Protein AF-A0A4Y2FUD8-F1 (afdb_monomer)

Mean predicted aligned error: 11.63 Å

pLDDT: mean 79.65, std 10.29, range [40.47, 93.31]

Solvent-accessible surface area (backbone atoms only — not comparable to full-atom values): 11808 Å² total; per-residue (Å²): 130,86,79,77,68,72,82,88,78,88,86,78,88,80,91,77,73,87,84,72,50,75,65,57,51,50,54,52,52,51,50,52,32,54,79,68,73,45,60,72,89,73,59,88,78,85,89,75,90,80,79,89,53,72,70,62,48,50,57,52,49,53,47,41,64,42,53,72,38,68,68,48,35,51,52,51,33,55,48,28,57,74,71,66,46,98,50,72,69,82,63,81,82,60,92,88,42,70,72,58,42,28,60,38,48,45,49,48,63,76,40,41,71,60,50,52,53,54,30,56,76,69,71,52,88,60,72,62,80,74,34,65,70,50,48,53,53,49,51,53,49,33,54,50,40,43,56,48,40,64,71,65,54,72,86,79,70,44,69,67,59,51,48,50,52,50,54,52,49,53,54,50,51,53,51,51,51,55,28,56,76,70,69,46,68,84,88,57,85,130

Foldseek 3Di:
DPPPFDDDDDQDDDDDDDDDDPVNVVVVVVVSCVVVVHDPVPDPDDDDQDDDPPLLVVLLVLLCVQCVDVVSQVVLLVLCVVVVHPDSHADNDDPPDPLVSLVNLVVCLSCVVSSVVSCVVVVNDDCLSVDPVSNVVSVVVSVLSVVLSVLQDDPRDDPVSNVVSVVVSVVVVVVCVVCVVVVNPPPDDD

Structure (mmCIF, N/CA/C/O backbone):
data_AF-A0A4Y2FUD8-F1
#
_entry.id   AF-A0A4Y2FUD8-F1
#
loop_
_atom_site.group_PDB
_atom_site.id
_atom_site.type_symbol
_atom_site.label_atom_id
_atom_site.label_alt_id
_atom_site.label_comp_id
_atom_site.label_asym_id
_atom_site.label_entity_id
_atom_site.label_seq_id
_atom_site.pdbx_PDB_ins_code
_atom_site.Cartn_x
_atom_site.Cartn_y
_atom_site.Cartn_z
_atom_site.occupancy
_atom_site.B_iso_or_equiv
_atom_site.auth_seq_id
_atom_site.auth_comp_id
_atom_site.auth_asym_id
_atom_site.auth_atom_id
_atom_site.pdbx_PDB_model_num
ATOM 1 N N . MET A 1 1 ? -8.362 -15.034 38.013 1.00 40.47 1 MET A N 1
ATOM 2 C CA . MET A 1 1 ? -9.415 -14.894 36.984 1.00 40.47 1 MET A CA 1
ATOM 3 C C . MET A 1 1 ? -8.706 -14.793 35.647 1.00 40.47 1 MET A C 1
ATOM 5 O O . MET A 1 1 ? -7.919 -13.871 35.488 1.00 40.47 1 MET A O 1
ATOM 9 N N . SER A 1 2 ? -8.855 -15.772 34.749 1.00 46.50 2 SER A N 1
ATOM 10 C CA . SER A 1 2 ? -8.228 -15.685 33.426 1.00 46.50 2 SER A CA 1
ATOM 11 C C . SER A 1 2 ? -8.897 -14.546 32.662 1.00 46.50 2 SER A C 1
ATOM 13 O O . SER A 1 2 ? -10.075 -14.658 32.320 1.00 46.50 2 SER A O 1
ATOM 15 N N . SER A 1 3 ? -8.187 -13.447 32.420 1.00 52.00 3 SER A N 1
ATOM 16 C CA . SER A 1 3 ? -8.635 -12.438 31.465 1.00 52.00 3 SER A CA 1
ATOM 17 C C . SER A 1 3 ? -8.591 -13.087 30.083 1.00 52.00 3 SER A C 1
ATOM 19 O O . SER A 1 3 ? -7.539 -13.121 29.444 1.00 52.00 3 SER A O 1
ATOM 21 N N . GLN A 1 4 ? -9.700 -13.698 29.653 1.00 66.56 4 GLN A N 1
ATOM 22 C CA . GLN A 1 4 ? -9.841 -14.064 28.250 1.00 66.56 4 GLN A CA 1
ATOM 23 C C . GLN A 1 4 ? -9.738 -12.756 27.473 1.00 66.56 4 GLN A C 1
ATOM 25 O O . GLN A 1 4 ? -10.542 -11.848 27.674 1.00 66.56 4 GLN A O 1
ATOM 30 N N . GLY A 1 5 ? -8.674 -12.642 26.681 1.00 68.00 5 GLY A N 1
ATOM 31 C CA . GLY A 1 5 ? -8.461 -11.509 25.800 1.00 68.00 5 GLY A CA 1
ATOM 32 C C . GLY A 1 5 ? -9.572 -11.393 24.750 1.00 68.00 5 GLY A C 1
ATOM 33 O O . GLY A 1 5 ? -10.519 -12.188 24.747 1.00 68.00 5 GLY A O 1
ATOM 34 N N . PRO A 1 6 ? -9.467 -10.409 23.848 1.00 70.25 6 PRO A N 1
ATOM 35 C CA . PRO A 1 6 ? -10.405 -10.271 22.739 1.00 70.25 6 PRO A CA 1
ATOM 36 C C . PRO A 1 6 ? -10.550 -11.593 21.967 1.00 70.25 6 PRO A C 1
ATOM 38 O O . PRO A 1 6 ? -9.559 -12.269 21.685 1.00 70.25 6 PRO A O 1
ATOM 41 N N . LYS A 1 7 ? -11.797 -11.964 21.649 1.00 77.81 7 LYS A N 1
ATOM 42 C CA . LYS A 1 7 ? -12.127 -13.121 20.808 1.00 77.81 7 LYS A CA 1
ATOM 43 C C . LYS A 1 7 ? -12.378 -12.655 19.381 1.00 77.81 7 LYS A C 1
ATOM 45 O O . LYS A 1 7 ? -13.106 -11.690 19.167 1.00 77.81 7 LYS A O 1
ATOM 50 N N . GLU A 1 8 ? -11.773 -13.350 18.427 1.00 78.69 8 GLU A N 1
ATOM 51 C CA . GLU A 1 8 ? -12.033 -13.173 17.000 1.00 78.69 8 GLU A CA 1
ATOM 52 C C . GLU A 1 8 ? -12.995 -14.275 16.542 1.00 78.69 8 GLU A C 1
ATOM 54 O O . GLU A 1 8 ? -12.696 -15.460 16.698 1.00 78.69 8 GLU A O 1
ATOM 59 N N . GLU A 1 9 ? -14.148 -13.892 15.990 1.00 83.94 9 GLU A N 1
ATOM 60 C CA . GLU A 1 9 ? -15.190 -14.816 15.531 1.00 83.94 9 GLU A CA 1
ATOM 61 C C . GLU A 1 9 ? -15.692 -14.399 14.140 1.00 83.94 9 GLU A C 1
ATOM 63 O O . GLU A 1 9 ? -15.842 -13.212 13.841 1.00 83.94 9 GLU A O 1
ATOM 68 N N . LEU A 1 10 ? -15.929 -15.381 13.265 1.00 87.25 10 LEU A N 1
ATOM 69 C CA . LEU A 1 10 ? -16.525 -15.144 11.952 1.00 87.25 10 LEU A CA 1
ATOM 70 C C . LEU A 1 10 ? -18.045 -15.063 12.101 1.00 87.25 10 LEU A C 1
ATOM 72 O O . LEU A 1 10 ? -18.684 -16.070 12.392 1.00 87.25 10 LEU A O 1
ATOM 76 N N . LEU A 1 11 ? -18.610 -13.883 11.848 1.00 88.69 11 LEU A N 1
ATOM 77 C CA . LEU A 1 11 ? -20.045 -13.642 12.004 1.00 88.69 11 LEU A CA 1
ATOM 78 C C . LEU A 1 11 ? -20.893 -14.175 10.834 1.00 88.69 11 LEU A C 1
ATOM 80 O O . LEU A 1 11 ? -22.018 -14.625 11.026 1.00 88.69 11 LEU A O 1
ATOM 84 N N . GLY A 1 12 ? -20.363 -14.133 9.609 1.00 87.56 12 GLY A N 1
ATOM 85 C CA . GLY A 1 12 ? -21.075 -14.614 8.428 1.00 87.56 12 GLY A CA 1
ATOM 86 C C . GLY A 1 12 ? -20.291 -14.446 7.129 1.00 87.56 12 GLY A C 1
ATOM 87 O O . GLY A 1 12 ? -19.385 -13.619 7.028 1.00 87.56 12 GLY A O 1
ATOM 88 N N . LEU A 1 13 ? -20.658 -15.243 6.123 1.00 88.94 13 LEU A N 1
ATOM 89 C CA . LEU A 1 13 ? -20.172 -15.141 4.746 1.00 88.94 13 LEU A CA 1
ATOM 90 C C . LEU A 1 13 ? -21.377 -14.936 3.832 1.00 88.94 13 LEU A C 1
ATOM 92 O O . LEU A 1 13 ? -22.117 -15.878 3.549 1.00 88.94 13 LEU A O 1
ATOM 96 N N . LEU A 1 14 ? -21.585 -13.694 3.399 1.00 85.94 14 LEU A N 1
ATOM 97 C CA . LEU A 1 14 ? -22.733 -13.317 2.582 1.00 85.94 14 LEU A CA 1
ATOM 98 C C . LEU A 1 14 ? -22.317 -13.157 1.115 1.00 85.94 14 LEU A C 1
ATOM 100 O O . LEU A 1 14 ? -21.436 -12.343 0.822 1.00 85.94 14 LEU A O 1
ATOM 104 N N . PRO A 1 15 ? -22.926 -13.903 0.177 1.00 86.00 15 PRO A N 1
ATOM 105 C CA . PRO A 1 15 ? -22.688 -13.683 -1.240 1.00 86.00 15 PRO A CA 1
ATOM 106 C C . PRO A 1 15 ? -23.313 -12.351 -1.672 1.00 86.00 15 PRO A C 1
ATOM 108 O O . PRO A 1 15 ? -24.493 -12.100 -1.432 1.00 86.00 15 PRO A O 1
ATOM 111 N N . LEU A 1 16 ? -22.529 -11.515 -2.352 1.00 86.44 16 LEU A N 1
ATOM 112 C CA . LEU A 1 16 ? -23.006 -10.299 -3.009 1.00 86.44 16 LEU A CA 1
ATOM 113 C C . LEU A 1 16 ? -23.022 -10.533 -4.522 1.00 86.44 16 LEU A C 1
ATOM 115 O O . LEU A 1 16 ? -22.027 -10.971 -5.098 1.00 86.44 16 LEU A O 1
ATOM 119 N N . SER A 1 17 ? -24.157 -10.277 -5.168 1.00 82.25 17 SER A N 1
ATOM 120 C CA . SER A 1 17 ? -24.332 -10.487 -6.609 1.00 82.25 17 SER A CA 1
ATOM 121 C C . SER A 1 17 ? -24.009 -9.231 -7.422 1.00 82.25 17 SER A C 1
ATOM 123 O O . SER A 1 17 ? -24.364 -8.126 -7.023 1.00 82.25 17 SER A O 1
ATOM 125 N N . GLY A 1 18 ? -23.430 -9.404 -8.614 1.00 82.56 18 GLY A N 1
ATOM 126 C CA . GLY A 1 18 ? -23.205 -8.312 -9.569 1.00 82.56 18 GLY A CA 1
ATOM 127 C C . GLY A 1 18 ? -22.040 -7.388 -9.193 1.00 82.56 18 GLY A C 1
ATOM 128 O O . GLY A 1 18 ? -21.011 -7.851 -8.705 1.00 82.56 18 GLY A O 1
ATOM 129 N N . GLN A 1 19 ? -22.186 -6.084 -9.462 1.00 75.06 19 GLN A N 1
ATOM 130 C CA . GLN A 1 19 ? -21.292 -5.036 -8.955 1.00 75.06 19 GLN A CA 1
ATOM 131 C C . GLN A 1 19 ? -21.936 -4.369 -7.726 1.00 75.06 19 GLN A C 1
ATOM 133 O O . GLN A 1 19 ? -22.760 -3.471 -7.903 1.00 75.06 19 GLN A O 1
ATOM 138 N N . PRO A 1 20 ? -21.596 -4.797 -6.496 1.00 75.19 20 PRO A N 1
ATOM 139 C CA . PRO A 1 20 ? -22.211 -4.258 -5.289 1.00 75.19 20 PRO A CA 1
ATOM 140 C C . PRO A 1 20 ? -21.790 -2.804 -5.062 1.00 75.19 20 PRO A C 1
ATOM 142 O O . PRO A 1 20 ? -20.605 -2.462 -5.104 1.00 75.19 20 PRO A O 1
ATOM 145 N N . ARG A 1 21 ? -22.772 -1.939 -4.807 1.00 80.25 21 ARG A N 1
ATOM 146 C CA . ARG A 1 21 ? -22.562 -0.564 -4.347 1.00 80.25 21 ARG A CA 1
ATOM 147 C C . ARG A 1 21 ? -22.345 -0.561 -2.833 1.00 80.25 21 ARG A C 1
ATOM 149 O O . ARG A 1 21 ? -22.643 -1.536 -2.147 1.00 80.25 21 ARG A O 1
ATOM 156 N N . GLY A 1 22 ? -21.855 0.558 -2.296 1.00 76.44 22 GLY A N 1
ATOM 157 C CA . GLY A 1 22 ? -21.649 0.709 -0.848 1.00 76.44 22 GLY A CA 1
ATOM 158 C C . GLY A 1 22 ? -22.922 0.454 -0.029 1.00 76.44 22 GLY A C 1
ATOM 159 O O . GLY A 1 22 ? -22.849 -0.141 1.040 1.00 76.44 22 GLY A O 1
ATOM 160 N N . GLU A 1 23 ? -24.084 0.824 -0.570 1.00 81.94 23 GLU A N 1
ATOM 161 C CA . GLU A 1 23 ? -25.399 0.550 0.022 1.00 81.94 23 GLU A CA 1
ATOM 162 C C . GLU A 1 23 ? -25.714 -0.953 0.096 1.00 81.94 23 GLU A C 1
ATOM 164 O O . GLU A 1 23 ? -26.152 -1.439 1.136 1.00 81.94 23 GLU A O 1
ATOM 169 N N . ASP A 1 24 ? -25.427 -1.710 -0.968 1.00 84.44 24 ASP A N 1
ATOM 170 C CA . ASP A 1 24 ? -25.670 -3.158 -1.010 1.00 84.44 24 ASP A CA 1
ATOM 171 C C . ASP A 1 24 ? -24.824 -3.886 0.053 1.00 84.44 24 ASP A C 1
ATOM 173 O O . ASP A 1 24 ? -25.295 -4.809 0.719 1.00 84.44 24 ASP A O 1
ATOM 177 N N . ILE A 1 25 ? -23.586 -3.422 0.262 1.00 86.62 25 ILE A N 1
ATOM 178 C CA . ILE A 1 25 ? -22.685 -3.925 1.308 1.00 86.62 25 ILE A CA 1
ATOM 179 C C . ILE A 1 25 ? -23.208 -3.553 2.701 1.00 86.62 25 ILE A C 1
ATOM 181 O O . ILE A 1 25 ? -23.255 -4.414 3.577 1.00 86.62 25 ILE A O 1
ATOM 185 N N . ALA A 1 26 ? -23.614 -2.298 2.914 1.00 85.88 26 ALA A N 1
ATOM 186 C CA . ALA A 1 26 ? -24.119 -1.830 4.205 1.00 85.88 26 ALA A CA 1
ATOM 187 C C . ALA A 1 26 ? -25.363 -2.616 4.647 1.00 85.88 26 ALA A C 1
ATOM 189 O O . ALA A 1 26 ? -25.407 -3.106 5.775 1.00 85.88 26 ALA A O 1
ATOM 190 N N . ASN A 1 27 ? -26.315 -2.822 3.733 1.00 89.06 27 ASN A N 1
ATOM 191 C CA . ASN A 1 27 ? -27.524 -3.604 3.990 1.00 89.06 27 ASN A CA 1
ATOM 192 C C . ASN A 1 27 ? -27.197 -5.063 4.337 1.00 89.06 27 ASN A C 1
ATOM 194 O O . ASN A 1 27 ? -27.778 -5.630 5.262 1.00 89.06 27 ASN A O 1
ATOM 198 N N . ALA A 1 28 ? -26.242 -5.675 3.629 1.00 89.62 28 ALA A N 1
ATOM 199 C CA . ALA A 1 28 ? -25.801 -7.035 3.924 1.00 89.62 28 ALA A CA 1
ATOM 200 C C . ALA A 1 28 ? -25.141 -7.140 5.310 1.00 89.62 28 ALA A C 1
ATOM 202 O O . ALA A 1 28 ? -25.430 -8.074 6.057 1.00 89.62 28 ALA A O 1
ATOM 203 N N . VAL A 1 29 ? -24.290 -6.177 5.677 1.00 89.62 29 VAL A N 1
ATOM 204 C CA . VAL A 1 29 ? -23.645 -6.140 6.998 1.00 89.62 29 VAL A CA 1
ATOM 205 C C . VAL A 1 29 ? -24.677 -5.944 8.106 1.00 89.62 29 VAL A C 1
ATOM 207 O O . VAL A 1 29 ? -24.653 -6.692 9.080 1.00 89.62 29 VAL A O 1
ATOM 210 N N . GLN A 1 30 ? -25.605 -4.996 7.949 1.00 90.69 30 GLN A N 1
ATOM 211 C CA . GLN A 1 30 ? -26.661 -4.752 8.930 1.00 90.69 30 GLN A CA 1
ATOM 212 C C . GLN A 1 30 ? -27.509 -6.006 9.156 1.00 90.69 30 GLN A C 1
ATOM 214 O O . GLN A 1 30 ? -27.675 -6.435 10.295 1.00 90.69 30 GLN A O 1
ATOM 219 N N . LYS A 1 31 ? -27.960 -6.648 8.074 1.00 90.50 31 LYS A N 1
ATOM 220 C CA . LYS A 1 31 ? -28.720 -7.894 8.166 1.00 90.50 31 LYS A CA 1
ATOM 221 C C . LYS A 1 31 ? -27.929 -9.003 8.869 1.00 90.50 31 LYS A C 1
ATOM 223 O O . LYS A 1 31 ? -28.475 -9.694 9.715 1.00 90.50 31 LYS A O 1
ATOM 228 N N . CYS A 1 32 ? -26.636 -9.149 8.566 1.00 92.94 32 CYS A N 1
ATOM 229 C CA . CYS A 1 32 ? -25.766 -10.126 9.230 1.00 92.94 32 CYS A CA 1
ATOM 230 C C . CYS A 1 32 ? -25.713 -9.919 10.751 1.00 92.94 32 CYS A C 1
ATOM 232 O O . CYS A 1 32 ? -25.728 -10.881 11.515 1.00 92.94 32 CYS A O 1
ATOM 234 N N . LEU A 1 33 ? -25.640 -8.662 11.193 1.00 93.06 33 LEU A N 1
ATOM 235 C CA . LEU A 1 33 ? -25.614 -8.306 12.610 1.00 93.06 33 LEU A CA 1
ATOM 236 C C . LEU A 1 33 ? -26.954 -8.621 13.281 1.00 93.06 33 LEU A C 1
ATOM 238 O O . LEU A 1 33 ? -26.966 -9.264 14.329 1.00 93.06 33 LEU A O 1
ATOM 242 N N . GLU A 1 34 ? -28.062 -8.235 12.645 1.00 91.88 34 GLU A N 1
ATOM 243 C CA . GLU A 1 34 ? -29.423 -8.519 13.114 1.00 91.88 34 GLU A CA 1
ATOM 244 C C . GLU A 1 34 ? -29.684 -10.030 13.228 1.00 91.88 34 GLU A C 1
ATOM 246 O O . GLU A 1 34 ? -30.121 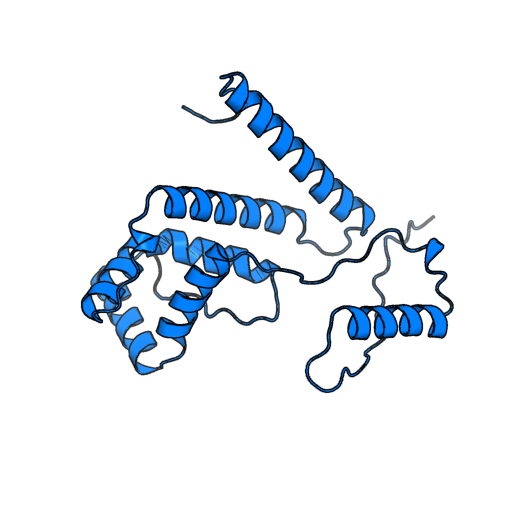-10.493 14.282 1.00 91.88 34 GLU A O 1
ATOM 251 N N . ASP A 1 35 ? -29.332 -10.809 12.197 1.00 93.31 35 ASP A N 1
ATOM 252 C CA . ASP A 1 35 ? -29.490 -12.271 12.156 1.00 93.31 35 ASP A CA 1
ATOM 253 C C . ASP A 1 35 ? -28.690 -12.977 13.273 1.00 93.31 35 ASP A C 1
ATOM 255 O O . ASP A 1 35 ? -29.073 -14.052 13.737 1.00 93.31 35 ASP A O 1
ATOM 259 N N . ASN A 1 36 ? -27.601 -12.361 13.744 1.00 92.56 36 ASN A N 1
ATOM 260 C CA . ASN A 1 36 ? -26.783 -12.854 14.855 1.00 92.56 36 ASN A CA 1
ATOM 261 C C . ASN A 1 36 ? -27.130 -12.207 16.213 1.00 92.56 36 ASN A C 1
ATOM 263 O O . ASN A 1 36 ? -26.423 -12.422 17.200 1.00 92.56 36 ASN A O 1
ATOM 267 N N . GLY A 1 37 ? -28.201 -11.410 16.290 1.00 92.56 37 GLY A N 1
ATOM 268 C CA . GLY A 1 37 ? -28.633 -10.748 17.525 1.00 92.56 37 GLY A CA 1
ATOM 269 C C . GLY A 1 37 ? -27.654 -9.687 18.044 1.00 92.56 37 GLY A C 1
ATOM 270 O O . GLY A 1 37 ? -27.652 -9.379 19.239 1.00 92.56 37 GLY A O 1
ATOM 271 N N . ILE A 1 38 ? -26.807 -9.135 17.171 1.00 90.94 38 ILE A N 1
ATOM 272 C CA . ILE A 1 38 ? -25.864 -8.069 17.505 1.00 90.94 38 ILE A CA 1
ATOM 273 C C . ILE A 1 38 ? -26.548 -6.721 17.299 1.00 90.94 38 ILE A C 1
ATOM 275 O O . ILE A 1 38 ? -26.830 -6.300 16.181 1.00 90.94 38 ILE A O 1
ATOM 279 N N . ASP A 1 39 ? -26.774 -6.018 18.404 1.00 90.06 39 ASP A N 1
ATOM 280 C CA . ASP A 1 39 ? -27.256 -4.640 18.391 1.00 90.06 39 ASP A CA 1
ATOM 281 C C . ASP A 1 39 ? -26.196 -3.716 17.775 1.00 90.06 39 ASP A C 1
ATOM 283 O O . ASP A 1 39 ? -25.087 -3.583 18.303 1.00 90.06 39 ASP A O 1
ATOM 287 N N . ILE A 1 40 ? -26.555 -3.057 16.672 1.00 85.25 40 ILE A N 1
ATOM 288 C CA . ILE A 1 40 ? -25.680 -2.139 15.937 1.00 85.25 40 ILE A CA 1
ATOM 289 C C . ILE A 1 40 ? -25.146 -1.005 16.824 1.00 85.25 40 ILE A C 1
ATOM 291 O O . ILE A 1 40 ? -24.020 -0.556 16.630 1.00 85.25 40 ILE A O 1
ATOM 295 N N . ASN A 1 41 ? -25.895 -0.599 17.856 1.00 87.31 41 ASN A N 1
ATOM 296 C CA . ASN A 1 41 ? -25.478 0.449 18.793 1.00 87.31 41 ASN A CA 1
ATOM 297 C C . ASN A 1 41 ? -24.326 0.014 19.709 1.00 87.31 41 ASN A C 1
ATOM 299 O O . ASN A 1 41 ? -23.695 0.849 20.354 1.00 87.31 41 ASN A O 1
ATOM 303 N N . LYS A 1 42 ? -24.048 -1.293 19.787 1.00 84.75 42 LYS A N 1
ATOM 304 C CA . LYS A 1 42 ? -22.922 -1.850 20.547 1.00 84.75 42 LYS A CA 1
ATOM 305 C C . LYS A 1 42 ? -21.653 -1.986 19.707 1.00 84.75 42 LYS A C 1
ATOM 307 O O . LYS A 1 42 ? -20.613 -2.364 20.245 1.00 84.75 42 LYS A O 1
ATOM 312 N N . ILE A 1 43 ? -21.719 -1.702 18.406 1.00 82.75 43 ILE A N 1
ATOM 313 C CA . ILE A 1 43 ? -20.555 -1.755 17.524 1.00 82.75 43 ILE A CA 1
ATOM 314 C C . ILE A 1 43 ? -19.693 -0.526 17.775 1.00 82.75 43 ILE A C 1
ATOM 316 O O . ILE A 1 43 ? -20.130 0.609 17.620 1.00 82.75 43 ILE A O 1
ATOM 320 N N . VAL A 1 44 ? -18.440 -0.772 18.151 1.00 78.62 44 VAL A N 1
ATOM 321 C CA . VAL A 1 44 ? -17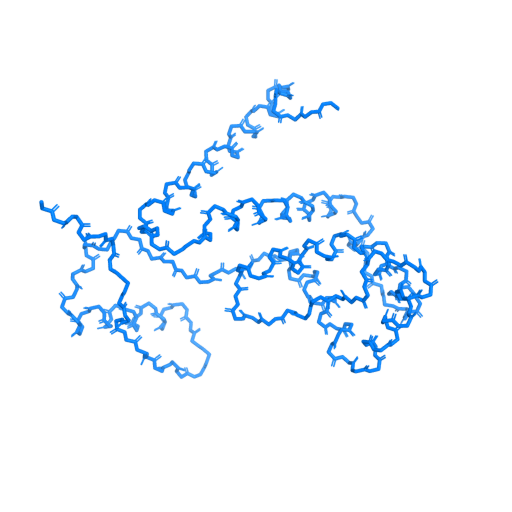.466 0.290 18.432 1.00 78.62 44 VAL A CA 1
ATOM 322 C C . VAL A 1 44 ? -16.827 0.815 17.146 1.00 78.62 44 VAL A C 1
ATOM 324 O O . VAL A 1 44 ? -16.549 2.005 17.033 1.00 78.62 44 VAL A O 1
ATOM 327 N N . SER A 1 45 ? -16.577 -0.059 16.169 1.00 77.56 45 SER A N 1
ATOM 328 C CA . SER A 1 45 ? -15.974 0.319 14.892 1.00 77.56 45 SER A CA 1
ATOM 329 C C . SER A 1 45 ? -16.248 -0.716 13.801 1.00 77.56 45 SER A C 1
ATOM 331 O O . SER A 1 45 ? -16.490 -1.891 14.077 1.00 77.56 45 SER A O 1
ATOM 333 N N . ILE A 1 46 ? -16.191 -0.265 12.547 1.00 75.88 46 ILE A N 1
ATOM 334 C CA . ILE A 1 46 ? -16.234 -1.110 11.350 1.00 75.88 46 ILE A CA 1
ATOM 335 C C . ILE A 1 46 ? -14.985 -0.793 10.533 1.00 75.88 46 ILE A C 1
ATOM 337 O O . ILE A 1 46 ? -14.722 0.368 10.222 1.00 75.88 46 ILE A O 1
ATOM 341 N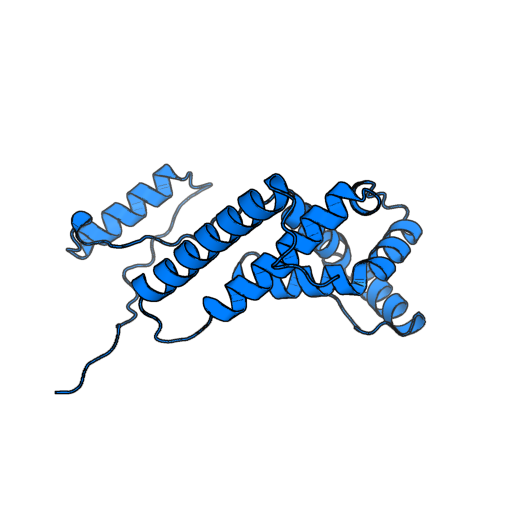 N . ALA A 1 47 ? -14.222 -1.822 10.172 1.00 71.00 47 ALA A N 1
ATOM 342 C CA . ALA A 1 47 ? -13.082 -1.700 9.274 1.00 71.00 47 ALA A CA 1
ATOM 343 C C . ALA A 1 47 ? -13.411 -2.396 7.948 1.00 71.00 47 ALA A C 1
ATOM 345 O O . ALA A 1 47 ? -13.699 -3.591 7.923 1.00 71.00 47 ALA A O 1
ATOM 346 N N . SER A 1 48 ? -13.363 -1.645 6.850 1.00 71.44 48 SER A N 1
ATOM 347 C CA . SER A 1 48 ? -13.383 -2.189 5.488 1.00 71.44 48 SER 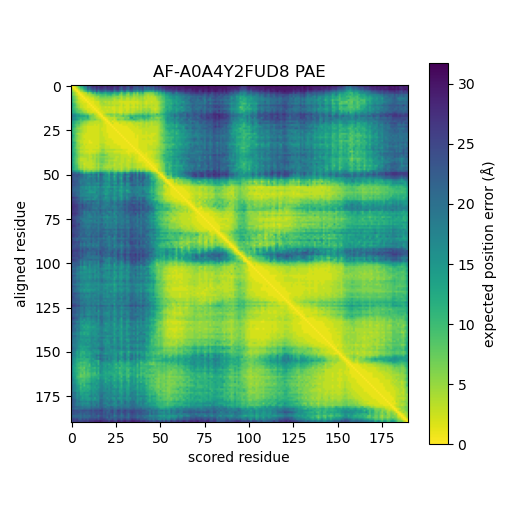A CA 1
ATOM 348 C C . SER A 1 48 ? -11.999 -2.027 4.862 1.00 71.44 48 SER A C 1
ATOM 350 O O . SER A 1 48 ? -11.190 -1.225 5.325 1.00 71.44 48 SER A O 1
ATOM 352 N N . ASP A 1 49 ? -11.705 -2.769 3.799 1.00 59.19 49 ASP A N 1
ATOM 353 C CA . ASP A 1 49 ? -10.446 -2.671 3.049 1.00 59.19 49 ASP A CA 1
ATOM 354 C C . ASP A 1 49 ? -10.351 -1.410 2.166 1.00 59.19 49 ASP A C 1
ATOM 356 O O . ASP A 1 49 ? -9.520 -1.354 1.251 1.00 59.19 49 ASP A O 1
ATOM 360 N N . GLY A 1 50 ? -11.205 -0.412 2.431 1.00 62.00 50 GLY A N 1
ATOM 361 C CA . GLY A 1 50 ? -11.391 0.779 1.620 1.00 62.00 50 GLY A CA 1
ATOM 362 C C . GLY A 1 50 ? -10.067 1.420 1.215 1.00 62.00 50 GLY A C 1
ATOM 363 O O . GLY A 1 50 ? -9.257 1.788 2.059 1.00 62.00 50 GLY A O 1
ATOM 364 N N . ALA A 1 51 ? -9.849 1.575 -0.094 1.00 49.50 51 ALA A N 1
ATOM 365 C CA . ALA A 1 51 ? -8.766 2.402 -0.614 1.00 49.50 51 ALA A CA 1
ATOM 366 C C . ALA A 1 51 ? -8.998 2.796 -2.081 1.00 49.50 51 ALA A C 1
ATOM 368 O O . ALA A 1 51 ? -8.780 1.998 -2.997 1.00 49.50 51 ALA A O 1
ATOM 369 N N . ARG A 1 52 ? -9.336 4.071 -2.310 1.00 51.34 52 ARG A N 1
ATOM 370 C CA . ARG A 1 52 ? -8.953 4.795 -3.531 1.00 51.34 52 ARG A CA 1
ATOM 371 C C . ARG A 1 52 ? -7.924 5.845 -3.126 1.00 51.34 52 ARG A C 1
ATOM 373 O O . ARG A 1 52 ? -8.284 6.923 -2.682 1.00 51.34 52 ARG A O 1
ATOM 380 N N . ILE A 1 53 ? -6.649 5.498 -3.262 1.00 61.81 53 ILE A N 1
ATOM 381 C CA . ILE A 1 53 ? -5.552 6.465 -3.240 1.00 61.81 53 ILE A CA 1
ATOM 382 C C . ILE A 1 53 ? -4.992 6.454 -4.659 1.00 61.81 53 ILE A C 1
ATOM 384 O O . ILE A 1 53 ? -4.406 5.461 -5.090 1.00 61.81 53 ILE A O 1
ATOM 388 N N . GLU A 1 54 ? -5.290 7.504 -5.423 1.00 65.00 54 GLU A N 1
ATOM 389 C CA . GLU A 1 54 ? -5.056 7.561 -6.873 1.00 65.00 54 GLU A CA 1
ATOM 390 C C . GLU A 1 54 ? -3.577 7.370 -7.236 1.00 65.00 54 GLU A C 1
ATOM 392 O O . GLU A 1 54 ? -3.264 6.604 -8.144 1.00 65.00 54 GLU A O 1
ATOM 397 N N . ASP A 1 55 ? -2.667 7.939 -6.448 1.00 66.94 55 ASP A N 1
ATOM 398 C CA . ASP A 1 55 ? -1.223 7.833 -6.687 1.00 66.94 55 ASP A CA 1
ATOM 399 C C . ASP A 1 55 ? -0.674 6.425 -6.409 1.00 66.94 55 ASP A C 1
ATOM 401 O O . ASP A 1 55 ? 0.137 5.901 -7.172 1.00 66.94 55 ASP A O 1
ATOM 405 N N . MET A 1 56 ? -1.161 5.754 -5.355 1.00 73.94 56 MET A N 1
ATOM 406 C CA . MET A 1 56 ? -0.808 4.351 -5.098 1.00 73.94 56 MET A CA 1
ATOM 407 C C . MET A 1 56 ? -1.310 3.442 -6.222 1.00 73.94 56 MET A C 1
ATOM 409 O O . MET A 1 56 ? -0.659 2.453 -6.562 1.00 73.94 56 MET A O 1
ATOM 413 N N . ASN A 1 57 ? -2.462 3.771 -6.815 1.00 77.31 57 ASN A N 1
ATOM 414 C CA . ASN A 1 57 ? -3.011 3.011 -7.931 1.00 77.31 57 ASN A CA 1
ATOM 415 C C . ASN A 1 57 ? -2.149 3.132 -9.188 1.00 77.31 57 ASN A C 1
ATOM 417 O O . ASN A 1 57 ? -2.069 2.154 -9.927 1.00 77.31 57 ASN A O 1
ATOM 421 N N . LEU A 1 58 ? -1.492 4.273 -9.425 1.00 83.06 58 LEU A N 1
ATOM 422 C CA . LEU A 1 58 ? -0.566 4.418 -10.549 1.00 83.06 58 LEU A CA 1
ATOM 423 C C . LEU A 1 58 ? 0.632 3.472 -10.400 1.00 83.06 58 LEU A C 1
ATOM 425 O O . LEU A 1 58 ? 0.876 2.667 -11.296 1.00 83.06 58 LEU A O 1
ATOM 429 N N . ALA A 1 59 ? 1.305 3.482 -9.244 1.00 82.56 59 ALA A N 1
ATOM 430 C CA . ALA A 1 59 ? 2.416 2.566 -8.973 1.00 82.56 59 ALA A CA 1
ATOM 431 C C . ALA A 1 59 ? 1.983 1.094 -9.104 1.00 82.56 59 ALA A C 1
ATOM 433 O O . ALA A 1 59 ? 2.626 0.303 -9.789 1.00 82.56 59 ALA A O 1
ATOM 434 N N . ILE A 1 60 ? 0.829 0.729 -8.534 1.00 80.31 60 ILE A N 1
ATOM 435 C CA . ILE A 1 60 ? 0.267 -0.626 -8.658 1.00 80.31 60 ILE A CA 1
ATOM 436 C C . ILE A 1 60 ? -0.048 -0.975 -10.120 1.00 80.31 60 ILE A C 1
ATOM 438 O O . ILE A 1 60 ? 0.165 -2.111 -10.542 1.00 80.31 60 ILE A O 1
ATOM 442 N N . LYS A 1 61 ? -0.555 -0.023 -10.908 1.00 84.38 61 LYS A N 1
ATOM 443 C CA . LYS A 1 61 ? -0.859 -0.222 -12.328 1.00 84.38 61 LYS A CA 1
ATOM 444 C C . LYS A 1 61 ? 0.411 -0.482 -13.133 1.00 84.38 61 LYS A C 1
ATOM 446 O O . LYS A 1 61 ? 0.386 -1.387 -13.961 1.00 84.38 61 LYS A O 1
ATOM 451 N N . ILE A 1 62 ? 1.489 0.254 -12.864 1.00 84.88 62 ILE A N 1
ATOM 452 C CA . ILE A 1 62 ? 2.803 0.058 -13.493 1.00 84.88 62 ILE A CA 1
ATOM 453 C C . ILE A 1 62 ? 3.366 -1.320 -13.131 1.00 84.88 62 ILE A C 1
ATOM 455 O O . ILE A 1 62 ? 3.761 -2.086 -14.003 1.00 84.88 62 ILE A O 1
ATOM 459 N N . ILE A 1 63 ? 3.333 -1.690 -11.849 1.00 81.81 63 ILE A N 1
ATOM 460 C CA . ILE A 1 63 ? 3.781 -3.013 -11.392 1.00 81.81 63 ILE A CA 1
ATOM 461 C C . ILE A 1 63 ? 2.991 -4.114 -12.095 1.00 81.81 63 ILE A C 1
ATOM 463 O O . ILE A 1 63 ? 3.563 -5.047 -12.651 1.00 81.81 63 ILE A O 1
ATOM 467 N N . ASN A 1 64 ? 1.665 -4.000 -12.113 1.00 81.12 64 ASN A N 1
ATOM 468 C CA . ASN A 1 64 ? 0.817 -5.011 -12.724 1.00 81.12 64 ASN A CA 1
ATOM 469 C C . ASN A 1 64 ? 0.980 -5.054 -14.248 1.00 81.12 64 ASN A C 1
ATOM 471 O O . ASN A 1 64 ? 0.936 -6.141 -14.807 1.00 81.12 64 ASN A O 1
ATOM 475 N N . SER A 1 65 ? 1.192 -3.933 -14.942 1.00 80.75 65 SER A N 1
ATOM 476 C CA . SER A 1 65 ? 1.411 -3.946 -16.395 1.00 80.75 65 SER A CA 1
ATOM 477 C C . SER A 1 65 ? 2.752 -4.583 -16.773 1.00 80.75 65 SER A C 1
ATOM 479 O O . SER A 1 65 ? 2.812 -5.322 -17.761 1.00 80.75 65 SER A O 1
ATOM 481 N N . THR A 1 66 ? 3.791 -4.357 -15.967 1.00 77.62 66 THR A N 1
ATOM 482 C CA . THR A 1 66 ? 5.117 -4.965 -16.129 1.00 77.62 66 THR A CA 1
ATOM 483 C C . THR A 1 66 ? 5.101 -6.456 -15.794 1.00 77.62 66 THR A C 1
ATOM 485 O O . THR A 1 66 ? 5.622 -7.264 -16.558 1.00 77.62 66 THR A O 1
ATOM 488 N N . LEU A 1 67 ? 4.456 -6.848 -14.692 1.00 76.31 67 LEU A N 1
ATOM 489 C CA . LEU A 1 67 ? 4.508 -8.222 -14.184 1.00 76.31 67 LEU A CA 1
ATOM 490 C C . LEU A 1 67 ? 3.404 -9.143 -14.732 1.00 76.31 67 LEU A C 1
ATOM 492 O O . LEU A 1 67 ? 3.580 -10.358 -14.741 1.00 76.31 67 LEU A O 1
ATOM 496 N N . ALA A 1 68 ? 2.269 -8.619 -15.213 1.00 74.56 68 ALA A N 1
ATOM 497 C CA . ALA A 1 68 ? 1.182 -9.461 -15.736 1.00 74.56 68 ALA A CA 1
ATOM 498 C C . ALA A 1 68 ? 1.516 -10.108 -17.089 1.00 74.56 68 ALA A C 1
ATOM 500 O O . ALA A 1 68 ? 0.932 -11.130 -17.452 1.00 74.56 68 ALA A O 1
ATOM 501 N N . LYS A 1 69 ? 2.444 -9.526 -17.855 1.00 80.38 69 LYS A N 1
ATOM 502 C CA . LYS A 1 69 ? 2.918 -10.102 -19.116 1.00 80.38 69 LYS A CA 1
ATOM 503 C C . LYS A 1 69 ? 4.157 -10.945 -18.835 1.00 80.38 69 LYS A C 1
ATOM 505 O O . LYS A 1 69 ? 5.213 -10.393 -18.555 1.00 80.38 69 LYS A O 1
ATOM 510 N N . ALA A 1 70 ? 4.056 -12.266 -18.995 1.00 79.12 70 ALA A N 1
ATOM 511 C CA . ALA A 1 70 ? 5.155 -13.201 -18.714 1.00 79.12 70 ALA A CA 1
ATOM 512 C C . ALA A 1 70 ? 6.485 -12.825 -19.404 1.00 79.12 70 ALA A C 1
ATOM 514 O O . ALA A 1 70 ? 7.554 -12.971 -18.817 1.00 79.12 70 ALA A O 1
ATOM 515 N N . ILE A 1 71 ? 6.415 -12.297 -20.632 1.00 83.00 71 ILE A N 1
ATOM 516 C CA . ILE A 1 71 ? 7.590 -11.820 -21.378 1.00 83.00 71 ILE A CA 1
ATOM 517 C C . ILE A 1 71 ? 8.212 -10.592 -20.704 1.00 83.00 71 ILE A C 1
ATOM 519 O O . ILE A 1 71 ? 9.427 -10.542 -20.552 1.00 83.00 71 ILE A O 1
ATOM 523 N N . TYR A 1 72 ? 7.400 -9.617 -20.287 1.00 82.12 72 TYR A N 1
ATOM 524 C CA . TYR A 1 72 ? 7.903 -8.397 -19.650 1.00 82.12 72 TYR A CA 1
ATOM 525 C C . TYR A 1 72 ? 8.457 -8.694 -18.264 1.00 82.12 72 TYR A C 1
ATOM 527 O O . TYR A 1 72 ? 9.494 -8.153 -17.912 1.00 82.12 72 TYR A O 1
ATOM 535 N N . HIS A 1 73 ? 7.831 -9.609 -17.521 1.00 82.62 73 HIS A N 1
ATOM 536 C CA . HIS A 1 73 ? 8.349 -10.050 -16.231 1.00 82.62 73 HIS A CA 1
ATOM 537 C C . HIS A 1 73 ? 9.729 -10.697 -16.366 1.00 82.62 73 HIS A C 1
ATOM 539 O O . HIS A 1 73 ? 10.642 -10.324 -15.638 1.00 82.62 73 HIS A O 1
ATOM 545 N N . ARG A 1 74 ? 9.908 -11.620 -17.324 1.00 85.31 74 ARG A N 1
ATOM 546 C CA . ARG A 1 74 ? 11.221 -12.232 -17.578 1.00 85.31 74 ARG A CA 1
ATOM 547 C C . ARG A 1 74 ? 12.254 -11.183 -17.998 1.00 85.31 74 ARG A C 1
ATOM 549 O O . ARG A 1 74 ? 13.311 -11.127 -17.395 1.00 85.31 74 ARG A O 1
ATOM 556 N N . GLN A 1 75 ? 11.917 -10.315 -18.952 1.00 84.62 75 GLN A N 1
ATOM 557 C CA . GLN A 1 75 ? 12.820 -9.247 -19.401 1.00 84.62 75 GLN A CA 1
ATOM 558 C C . GLN A 1 75 ? 13.205 -8.289 -18.272 1.00 84.62 75 GLN A C 1
ATOM 560 O O . GLN A 1 75 ? 14.340 -7.840 -18.212 1.00 84.62 75 GLN A O 1
ATOM 565 N N . PHE A 1 76 ? 12.267 -7.978 -17.381 1.00 83.94 76 PHE A N 1
ATOM 566 C CA . PHE A 1 76 ? 12.528 -7.135 -16.225 1.00 83.94 76 PHE A CA 1
ATOM 567 C C . PHE A 1 76 ? 13.450 -7.829 -15.213 1.00 83.94 76 PHE A C 1
ATOM 569 O O . PHE A 1 76 ? 14.333 -7.183 -14.666 1.00 83.94 76 PHE A O 1
ATOM 576 N N . LYS A 1 77 ? 13.305 -9.144 -15.001 1.00 84.44 77 LYS A N 1
ATOM 577 C CA . LYS A 1 77 ? 14.251 -9.919 -14.181 1.00 84.44 77 LYS A CA 1
ATOM 578 C C . LYS A 1 77 ? 15.654 -9.929 -14.760 1.00 84.44 77 LYS A C 1
ATOM 580 O O . LYS A 1 77 ? 16.594 -9.624 -14.037 1.00 84.44 77 LYS A O 1
ATOM 585 N N . ASP A 1 78 ? 15.766 -10.242 -16.048 1.00 85.44 78 ASP A N 1
ATOM 586 C CA . ASP A 1 78 ? 17.051 -10.279 -16.745 1.00 85.44 78 ASP A CA 1
ATOM 587 C C . ASP A 1 78 ? 17.734 -8.897 -16.656 1.00 85.44 78 ASP A C 1
ATOM 589 O O . ASP A 1 78 ? 18.916 -8.805 -16.336 1.00 85.44 78 ASP A O 1
ATOM 593 N N . PHE A 1 79 ? 16.959 -7.816 -16.818 1.00 85.06 79 PHE A N 1
ATOM 594 C CA . PHE A 1 79 ? 17.424 -6.438 -16.643 1.00 85.06 79 PHE A CA 1
ATOM 595 C C . PHE A 1 79 ? 17.912 -6.147 -15.214 1.00 85.06 79 PHE A C 1
ATOM 597 O O . PHE A 1 79 ? 18.995 -5.594 -15.042 1.00 85.06 79 PHE A O 1
ATOM 604 N N . LEU A 1 80 ? 17.148 -6.529 -14.181 1.00 84.44 80 LEU A N 1
ATOM 605 C CA . LEU A 1 80 ? 17.546 -6.331 -12.780 1.00 84.44 80 LEU A CA 1
ATOM 606 C C . LEU A 1 80 ? 18.840 -7.079 -12.425 1.00 84.44 80 LEU A C 1
ATOM 608 O O . LEU A 1 80 ? 19.645 -6.568 -11.642 1.00 84.44 80 LEU A O 1
ATOM 612 N N . GLU A 1 81 ? 19.041 -8.272 -12.990 1.00 84.88 81 GLU A N 1
ATOM 613 C CA . GLU A 1 81 ? 20.276 -9.044 -12.827 1.00 84.88 81 GLU A CA 1
ATOM 614 C C . GLU A 1 81 ? 21.469 -8.368 -13.516 1.00 84.88 81 GLU A C 1
ATOM 616 O O . GLU A 1 81 ? 22.550 -8.30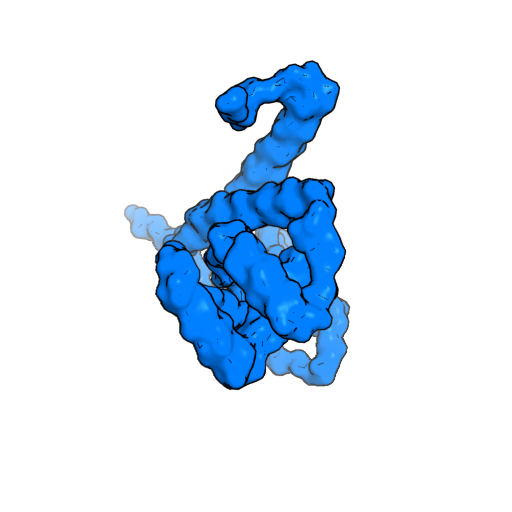2 -12.924 1.00 84.88 81 GLU A O 1
ATOM 621 N N . GLU A 1 82 ? 21.270 -7.818 -14.718 1.00 84.88 82 GLU A N 1
ATOM 622 C CA . GLU A 1 82 ? 22.306 -7.132 -15.502 1.00 84.88 82 GLU A CA 1
ATOM 623 C C . GLU A 1 82 ? 22.842 -5.879 -14.800 1.00 84.88 82 GLU A C 1
ATOM 625 O O . GLU A 1 82 ? 24.052 -5.658 -14.748 1.00 84.88 82 GLU A O 1
ATOM 630 N N . ILE A 1 83 ? 21.960 -5.083 -14.196 1.00 80.56 83 ILE A N 1
ATOM 631 C CA . ILE A 1 83 ? 22.352 -3.864 -13.472 1.00 80.56 83 ILE A CA 1
ATOM 632 C C . ILE A 1 83 ? 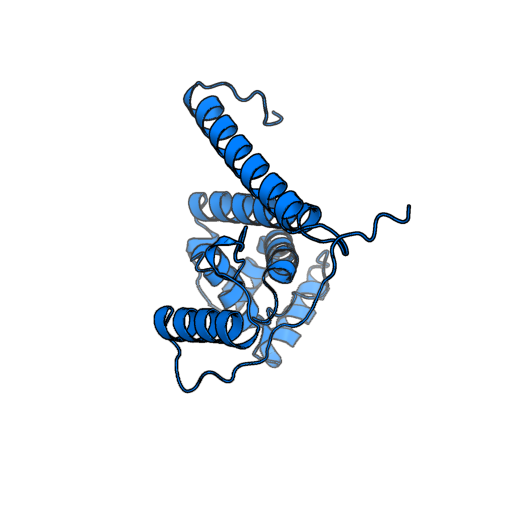22.763 -4.125 -12.016 1.00 80.56 83 ILE A C 1
ATOM 634 O O . ILE A 1 83 ? 22.992 -3.176 -11.266 1.00 80.56 83 ILE A O 1
ATOM 638 N N . HIS A 1 84 ? 22.837 -5.397 -11.603 1.00 79.06 84 HIS A N 1
ATOM 639 C CA . HIS A 1 84 ? 23.119 -5.815 -10.228 1.00 79.06 84 HIS A CA 1
ATOM 640 C C . HIS A 1 84 ? 22.237 -5.099 -9.187 1.00 79.06 84 HIS A C 1
ATOM 642 O O . HIS A 1 84 ? 22.725 -4.653 -8.144 1.00 79.06 84 HIS A O 1
ATOM 648 N N . SER A 1 85 ? 20.933 -4.976 -9.472 1.00 82.12 85 SER A N 1
ATOM 649 C CA . SER A 1 85 ? 19.992 -4.317 -8.561 1.00 82.12 85 SER A CA 1
ATOM 650 C C . SER A 1 85 ? 19.932 -5.038 -7.210 1.00 82.12 85 SER A C 1
ATOM 652 O O . SER A 1 85 ? 20.160 -6.246 -7.094 1.00 82.12 85 SER A O 1
ATOM 654 N N . GLN A 1 86 ? 19.571 -4.292 -6.164 1.00 79.00 86 GLN A N 1
ATOM 655 C CA . GLN A 1 86 ? 19.379 -4.828 -4.817 1.00 79.00 86 GLN A CA 1
ATOM 656 C C . GLN A 1 86 ? 18.324 -5.948 -4.773 1.00 79.00 86 GLN A C 1
ATOM 658 O O . GLN A 1 86 ? 18.381 -6.824 -3.905 1.00 79.00 86 GLN A O 1
ATOM 663 N N . PHE A 1 87 ? 17.349 -5.919 -5.684 1.00 78.25 87 PHE A N 1
ATOM 664 C CA . PHE A 1 87 ? 16.262 -6.888 -5.745 1.00 78.25 87 PHE A CA 1
ATOM 665 C C . PHE A 1 87 ? 16.258 -7.609 -7.089 1.00 78.25 87 PHE A C 1
ATOM 667 O O . PHE A 1 87 ? 16.414 -6.988 -8.131 1.00 78.25 87 PHE A O 1
ATOM 674 N N . SER A 1 88 ? 15.997 -8.918 -7.064 1.00 76.06 88 SER A N 1
ATOM 675 C CA . SER A 1 88 ? 15.863 -9.745 -8.270 1.00 76.06 88 SER A CA 1
ATOM 676 C C . SER A 1 88 ? 14.451 -9.747 -8.868 1.00 76.06 88 SER A C 1
ATOM 678 O O . SER A 1 88 ? 14.229 -10.341 -9.920 1.00 76.06 88 SER A O 1
ATOM 680 N N . ASP A 1 89 ? 13.465 -9.151 -8.183 1.00 76.94 89 ASP A N 1
ATOM 681 C CA . ASP A 1 89 ? 12.077 -9.094 -8.654 1.00 76.94 89 ASP A CA 1
ATOM 682 C C . ASP A 1 89 ? 11.218 -8.078 -7.884 1.00 76.94 89 ASP A C 1
ATOM 684 O O . ASP A 1 89 ? 11.440 -7.816 -6.693 1.00 76.94 89 ASP A O 1
ATOM 688 N N . LEU A 1 90 ? 10.147 -7.611 -8.529 1.00 76.00 90 LEU A N 1
ATOM 689 C CA . LEU A 1 90 ? 9.056 -6.867 -7.901 1.00 76.00 90 LEU A CA 1
ATOM 690 C C . LEU A 1 90 ? 7.954 -7.810 -7.400 1.00 76.00 90 LEU A C 1
ATOM 692 O O . LEU A 1 90 ? 7.782 -8.935 -7.864 1.00 76.00 90 LEU A O 1
ATOM 696 N N . PHE A 1 91 ? 7.164 -7.338 -6.437 1.00 71.38 91 PHE A N 1
ATOM 697 C CA . PHE A 1 91 ? 6.002 -8.083 -5.962 1.00 71.38 91 PHE A CA 1
ATOM 698 C C . PHE A 1 91 ? 4.777 -7.794 -6.832 1.00 71.38 91 PHE A C 1
ATOM 700 O O . PHE A 1 91 ? 4.358 -6.644 -6.944 1.00 71.38 91 PHE A O 1
ATOM 707 N N . LEU A 1 92 ? 4.145 -8.842 -7.367 1.00 64.06 92 LEU A N 1
ATOM 708 C CA . LEU A 1 92 ? 2.804 -8.738 -7.944 1.00 64.06 92 LEU A CA 1
ATOM 709 C C . LEU A 1 92 ? 1.808 -8.302 -6.870 1.00 64.06 92 LEU A C 1
ATOM 711 O O . LEU A 1 92 ? 1.720 -8.899 -5.793 1.00 64.06 92 LEU A O 1
ATOM 715 N N . HIS A 1 93 ? 1.017 -7.279 -7.181 1.00 59.31 93 HIS A N 1
ATOM 716 C CA . HIS A 1 93 ? -0.077 -6.880 -6.314 1.00 59.31 93 HIS A CA 1
ATOM 717 C C . HIS A 1 93 ? -1.299 -7.755 -6.592 1.00 59.31 93 HIS A C 1
ATOM 719 O O . HIS A 1 93 ? -1.853 -7.740 -7.690 1.00 59.31 93 HIS A O 1
ATOM 725 N N . ASN A 1 94 ? -1.757 -8.488 -5.576 1.00 55.97 94 ASN A N 1
ATOM 726 C CA . ASN A 1 94 ? -3.090 -9.076 -5.571 1.00 55.97 94 ASN A CA 1
ATOM 727 C C . ASN A 1 94 ? -3.996 -8.244 -4.648 1.00 55.97 94 ASN A C 1
ATOM 729 O O . ASN A 1 94 ? -3.605 -7.893 -3.533 1.00 55.97 94 ASN A O 1
ATOM 733 N N . LYS A 1 95 ? -5.222 -7.942 -5.098 1.00 51.38 95 LYS A N 1
ATOM 734 C CA . LYS A 1 95 ? -6.186 -7.041 -4.433 1.00 51.38 95 LYS A CA 1
ATOM 735 C C . LYS A 1 95 ? -6.546 -7.431 -2.991 1.00 51.38 95 LYS A C 1
ATOM 737 O O . LYS A 1 95 ? -7.109 -6.608 -2.282 1.00 51.38 95 LYS A O 1
ATOM 742 N N . VAL A 1 96 ? -6.191 -8.641 -2.563 1.00 49.31 96 VAL A N 1
ATOM 743 C CA . VAL A 1 96 ? -6.703 -9.341 -1.376 1.00 49.31 96 VAL A CA 1
ATOM 744 C C . VAL A 1 96 ? -6.196 -8.779 -0.034 1.00 49.31 96 VAL A C 1
ATOM 746 O O . VAL A 1 96 ? -6.791 -9.073 0.998 1.00 49.31 96 VAL A O 1
ATOM 749 N N . ARG A 1 97 ? -5.138 -7.952 0.012 1.00 57.88 97 ARG A N 1
ATOM 750 C CA . ARG A 1 97 ? -4.673 -7.344 1.278 1.00 57.88 97 ARG A CA 1
ATOM 751 C C . ARG A 1 97 ? -4.120 -5.937 1.090 1.00 57.88 97 ARG A C 1
ATOM 753 O O . ARG A 1 97 ? -3.119 -5.738 0.407 1.00 57.88 97 ARG A O 1
ATOM 760 N N . TRP A 1 98 ? -4.717 -4.948 1.753 1.00 60.03 98 TRP A N 1
ATOM 761 C CA . TRP A 1 98 ? -4.149 -3.597 1.810 1.00 60.03 98 TRP A CA 1
ATOM 762 C C . TRP A 1 98 ? -2.815 -3.574 2.588 1.00 60.03 98 TRP A C 1
ATOM 764 O O . TRP A 1 98 ? -1.889 -2.873 2.200 1.00 60.03 98 TRP A O 1
ATOM 774 N N . LEU A 1 99 ? -2.663 -4.444 3.594 1.00 54.62 99 LEU A N 1
ATOM 775 C CA . LEU A 1 99 ? -1.435 -4.602 4.388 1.00 54.62 99 LEU A CA 1
ATOM 776 C C . LEU A 1 99 ? -0.233 -5.129 3.572 1.00 54.62 99 LEU A C 1
ATOM 778 O O . LEU A 1 99 ? 0.911 -4.801 3.870 1.00 54.62 99 LEU A O 1
ATOM 782 N N . SER A 1 100 ? -0.457 -5.896 2.495 1.00 64.81 100 SER A N 1
ATOM 783 C CA . SER A 1 100 ? 0.623 -6.271 1.563 1.00 64.81 100 SER A CA 1
ATOM 784 C C . SER A 1 100 ? 0.977 -5.154 0.579 1.00 64.81 100 SER A C 1
ATOM 786 O O . SER A 1 100 ? 2.010 -5.239 -0.081 1.00 64.81 100 SER A O 1
ATOM 788 N N . ARG A 1 101 ? 0.162 -4.092 0.485 1.00 71.69 101 ARG A N 1
ATOM 789 C CA . ARG A 1 101 ? 0.445 -2.947 -0.395 1.00 71.69 101 ARG A CA 1
ATOM 790 C C . ARG A 1 101 ? 1.642 -2.149 0.085 1.00 71.69 101 ARG A C 1
ATOM 792 O O . ARG A 1 101 ? 2.403 -1.708 -0.761 1.00 71.69 101 ARG A O 1
ATOM 799 N N . GLY A 1 102 ? 1.848 -2.029 1.398 1.00 75.00 102 GLY A N 1
ATOM 800 C CA . GLY A 1 102 ? 3.022 -1.347 1.953 1.00 75.00 102 GLY A CA 1
ATOM 801 C C . GLY A 1 102 ? 4.330 -1.923 1.410 1.00 75.00 102 GLY A C 1
ATOM 802 O O . GLY A 1 102 ? 5.136 -1.191 0.851 1.00 75.00 102 GLY A O 1
ATOM 803 N N . ASN A 1 103 ? 4.483 -3.250 1.448 1.00 77.38 103 ASN A N 1
ATOM 804 C CA . ASN A 1 103 ? 5.686 -3.924 0.948 1.00 77.38 103 ASN A CA 1
ATOM 805 C C . ASN A 1 103 ? 5.857 -3.801 -0.575 1.00 77.38 103 ASN A C 1
ATOM 807 O O . ASN A 1 103 ? 6.976 -3.654 -1.061 1.00 77.38 103 ASN A O 1
ATOM 811 N N . VAL A 1 104 ? 4.756 -3.868 -1.333 1.00 80.94 104 VAL A N 1
ATOM 812 C CA . VAL A 1 104 ? 4.773 -3.679 -2.794 1.00 80.94 104 VAL A CA 1
ATOM 813 C C . VAL A 1 104 ? 5.228 -2.259 -3.140 1.00 80.94 104 VAL A C 1
ATOM 815 O O . VAL A 1 104 ? 6.122 -2.085 -3.963 1.00 80.94 104 VAL A O 1
ATOM 818 N N . LEU A 1 105 ? 4.648 -1.252 -2.482 1.00 84.31 105 LEU A N 1
ATOM 819 C CA . LEU A 1 105 ? 4.969 0.159 -2.696 1.00 84.31 105 LEU A CA 1
ATOM 820 C C . LEU A 1 105 ? 6.391 0.496 -2.236 1.00 84.31 105 LEU A C 1
ATOM 822 O O . LEU A 1 105 ? 7.095 1.215 -2.933 1.00 84.31 105 LEU A O 1
ATOM 826 N N . GLN A 1 106 ? 6.843 -0.068 -1.113 1.00 85.19 106 GLN A N 1
ATOM 827 C CA . GLN A 1 106 ? 8.214 0.102 -0.638 1.00 85.19 106 GLN A CA 1
ATOM 828 C C . GLN A 1 106 ? 9.220 -0.468 -1.634 1.00 85.19 106 GLN A C 1
ATOM 830 O O . GLN A 1 106 ? 10.211 0.183 -1.948 1.00 85.19 106 GLN A O 1
ATOM 835 N N . ARG A 1 107 ? 8.959 -1.662 -2.175 1.00 84.56 107 ARG A N 1
ATOM 836 C CA . ARG A 1 107 ? 9.846 -2.237 -3.185 1.00 84.56 107 ARG A CA 1
ATOM 837 C C . ARG A 1 107 ? 9.831 -1.435 -4.486 1.00 84.56 107 ARG A C 1
ATOM 839 O O . ARG A 1 107 ? 10.882 -1.243 -5.078 1.00 84.56 107 ARG A O 1
ATOM 846 N N . PHE A 1 108 ? 8.671 -0.923 -4.894 1.00 87.31 108 PHE A N 1
ATOM 847 C CA . PHE A 1 108 ? 8.579 -0.007 -6.030 1.00 87.31 108 PHE A CA 1
ATOM 848 C C . PHE A 1 108 ? 9.407 1.265 -5.814 1.00 87.31 108 PHE A C 1
ATOM 850 O O . PHE A 1 108 ? 10.131 1.663 -6.715 1.00 87.31 108 PHE A O 1
ATOM 857 N N . ALA A 1 109 ? 9.339 1.868 -4.621 1.00 87.81 109 ALA A N 1
ATOM 858 C CA . ALA A 1 109 ? 10.123 3.053 -4.278 1.00 87.81 109 ALA A CA 1
ATOM 859 C C . ALA A 1 109 ? 11.635 2.786 -4.354 1.00 87.81 109 ALA A C 1
ATOM 861 O O . ALA A 1 109 ? 12.377 3.594 -4.903 1.00 87.81 109 ALA A O 1
ATOM 862 N N . LEU A 1 110 ? 12.082 1.635 -3.842 1.00 87.56 110 LEU A N 1
ATOM 863 C CA . LEU A 1 110 ? 13.496 1.251 -3.856 1.00 87.56 110 LEU A CA 1
ATOM 864 C C . LEU A 1 110 ? 14.015 0.915 -5.259 1.00 87.56 110 LEU A C 1
ATOM 866 O O . LEU A 1 110 ? 15.179 1.165 -5.534 1.00 87.56 110 LEU A O 1
ATOM 870 N N . CYS A 1 111 ? 13.161 0.379 -6.133 1.00 87.38 111 CYS A N 1
ATOM 871 C CA . CYS A 1 111 ? 13.499 0.050 -7.520 1.00 87.38 111 CYS A CA 1
ATOM 872 C C . CYS A 1 111 ? 13.092 1.150 -8.515 1.00 87.38 111 CYS A C 1
ATOM 874 O O . CYS A 1 111 ? 12.954 0.879 -9.709 1.00 87.38 111 CYS A O 1
ATOM 876 N N . LEU A 1 112 ? 12.795 2.369 -8.055 1.00 88.94 112 LEU A N 1
ATOM 877 C CA . LEU A 1 112 ? 12.178 3.389 -8.903 1.00 88.94 112 LEU A CA 1
ATOM 878 C C . LEU A 1 112 ? 13.067 3.755 -10.103 1.00 88.94 112 LEU A C 1
ATOM 880 O O . LEU A 1 112 ? 12.563 3.902 -11.214 1.00 88.94 112 LEU A O 1
ATOM 884 N N . SER A 1 113 ? 14.382 3.858 -9.898 1.00 87.50 113 SER A N 1
ATOM 885 C CA . SER A 1 113 ? 15.373 4.116 -10.955 1.00 87.50 113 SER A CA 1
ATOM 886 C C . SER A 1 113 ? 15.402 3.025 -12.023 1.00 87.50 113 SER A C 1
ATOM 888 O O . SER A 1 113 ? 15.438 3.304 -13.224 1.00 87.50 113 SER A O 1
ATOM 890 N N . GLU A 1 114 ? 15.353 1.774 -11.584 1.00 88.38 114 GLU A N 1
ATOM 891 C CA . GLU A 1 114 ? 15.352 0.590 -12.430 1.00 88.38 114 GLU A CA 1
ATOM 892 C C . GLU A 1 114 ? 14.062 0.520 -13.246 1.00 88.38 114 GLU A C 1
ATOM 894 O O . GLU A 1 114 ? 14.089 0.285 -14.453 1.00 88.38 114 GLU A O 1
ATOM 899 N N . ILE A 1 115 ? 12.928 0.804 -12.604 1.00 87.94 115 ILE A N 1
ATOM 900 C CA . ILE A 1 115 ? 11.614 0.834 -13.246 1.00 87.94 115 ILE A CA 1
ATOM 901 C C . ILE A 1 115 ? 11.553 1.941 -14.299 1.00 87.94 115 ILE A C 1
ATOM 903 O O . ILE A 1 115 ? 11.104 1.675 -15.411 1.00 87.94 115 ILE A O 1
ATOM 907 N N . LYS A 1 116 ? 12.032 3.154 -13.994 1.00 89.31 116 LYS A N 1
ATOM 908 C CA . LYS 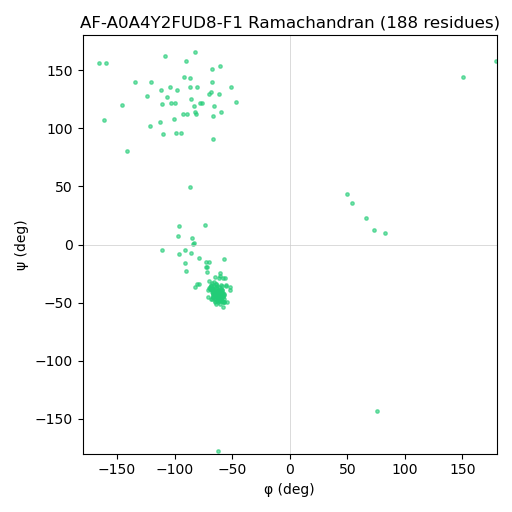A 1 116 ? 12.105 4.257 -14.967 1.00 89.31 116 LYS A CA 1
ATOM 909 C C . LYS A 1 116 ? 12.915 3.863 -16.200 1.00 89.31 116 LYS A C 1
ATOM 911 O O . LYS A 1 116 ? 12.444 4.017 -17.323 1.00 89.31 116 LYS A O 1
ATOM 916 N N . THR A 1 117 ? 14.104 3.301 -15.988 1.00 88.31 117 THR A N 1
ATOM 917 C CA . THR A 1 117 ? 14.983 2.848 -17.076 1.00 88.31 117 THR A CA 1
ATOM 918 C C . THR A 1 117 ? 14.294 1.794 -17.945 1.00 88.31 117 THR A C 1
ATOM 920 O O . THR A 1 117 ? 14.215 1.955 -19.161 1.00 88.31 117 THR A O 1
ATOM 923 N N . PHE A 1 11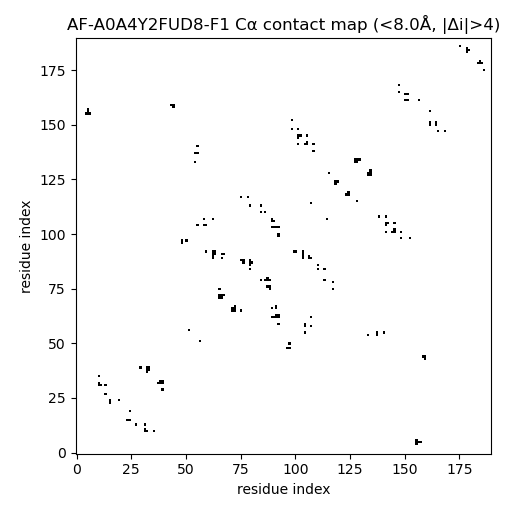8 ? 13.698 0.772 -17.327 1.00 86.94 118 PHE A N 1
ATOM 924 C CA . PHE A 1 118 ? 12.988 -0.283 -18.049 1.00 86.94 118 PHE A CA 1
ATOM 925 C C . PHE A 1 118 ? 11.772 0.240 -18.833 1.00 86.94 118 PHE A C 1
ATOM 927 O O . PHE A 1 118 ? 11.528 -0.175 -19.965 1.00 86.94 118 PHE A O 1
ATOM 934 N N . LEU A 1 119 ? 10.989 1.159 -18.259 1.00 88.25 119 LEU A N 1
ATOM 935 C CA . LEU A 1 119 ? 9.835 1.758 -18.939 1.00 88.25 119 LEU A CA 1
ATOM 936 C C . LEU A 1 119 ? 10.262 2.571 -20.168 1.00 88.25 119 LEU A C 1
ATOM 938 O O . LEU A 1 119 ? 9.647 2.433 -21.230 1.00 88.25 119 LEU A O 1
ATOM 942 N N . ASN A 1 120 ? 11.360 3.323 -20.055 1.00 87.69 120 ASN A N 1
ATOM 943 C CA . ASN A 1 120 ? 11.946 4.071 -21.165 1.00 87.69 120 ASN A CA 1
ATOM 944 C C . ASN A 1 120 ? 12.391 3.144 -22.307 1.00 87.69 120 ASN A C 1
ATOM 946 O O . ASN A 1 120 ? 12.070 3.408 -23.467 1.00 87.69 120 ASN A O 1
ATOM 950 N N . GLU A 1 121 ? 13.036 2.010 -22.004 1.00 87.44 121 GLU A N 1
ATOM 951 C CA . GLU A 1 121 ? 13.398 0.997 -23.012 1.00 87.44 121 GLU A CA 1
ATOM 952 C C . GLU A 1 121 ? 12.178 0.422 -23.743 1.00 87.44 121 GLU A C 1
ATOM 954 O O . GLU A 1 121 ? 12.237 0.119 -24.936 1.00 87.44 121 GLU A O 1
ATOM 959 N N . LYS A 1 122 ? 11.045 0.276 -23.046 1.00 84.81 122 LYS A N 1
ATOM 960 C CA . LYS A 1 122 ? 9.780 -0.180 -23.644 1.00 84.81 122 LYS A CA 1
ATOM 961 C C . LYS A 1 122 ? 8.994 0.937 -24.327 1.00 84.81 122 LYS A C 1
ATOM 963 O O . LYS A 1 122 ? 7.916 0.655 -24.850 1.00 84.81 122 LYS A O 1
ATOM 968 N N . SER A 1 123 ? 9.516 2.167 -24.342 1.00 85.81 123 SER A N 1
ATOM 969 C CA . SER A 1 123 ? 8.815 3.359 -24.837 1.00 85.81 123 SER A CA 1
ATOM 970 C C . SER A 1 123 ? 7.451 3.562 -24.157 1.00 85.81 123 SER A C 1
ATOM 972 O O . SER A 1 123 ? 6.476 3.954 -24.798 1.00 85.81 123 SER A O 1
ATOM 974 N N . ILE A 1 124 ? 7.367 3.237 -22.863 1.00 85.12 124 ILE A N 1
ATOM 975 C CA . ILE A 1 124 ? 6.185 3.453 -22.027 1.00 85.12 124 ILE A CA 1
ATOM 976 C C . ILE A 1 124 ? 6.438 4.707 -21.200 1.00 85.12 124 ILE A C 1
ATOM 978 O O . ILE A 1 124 ? 7.240 4.682 -20.272 1.00 85.12 124 ILE A O 1
ATOM 982 N N . ASP A 1 125 ? 5.741 5.786 -21.538 1.00 84.38 125 ASP A N 1
ATOM 983 C CA . ASP A 1 125 ? 5.897 7.064 -20.852 1.00 84.38 125 ASP A CA 1
ATOM 984 C C . ASP A 1 125 ? 4.988 7.165 -19.618 1.00 84.38 125 ASP A C 1
ATOM 986 O O . ASP A 1 125 ? 3.804 6.810 -19.659 1.00 84.38 125 ASP A O 1
ATOM 990 N N . HIS A 1 126 ? 5.567 7.655 -18.527 1.00 85.94 126 HIS A N 1
ATOM 991 C CA . HIS A 1 126 ? 4.906 7.924 -17.256 1.00 85.94 126 HIS A CA 1
ATOM 992 C C . HIS A 1 126 ? 5.473 9.224 -16.667 1.00 85.94 126 HIS A C 1
ATOM 994 O O . HIS A 1 126 ? 6.345 9.171 -15.793 1.00 85.94 126 HIS A O 1
ATOM 1000 N N . PRO A 1 127 ? 5.002 10.396 -17.137 1.00 86.69 127 PRO A N 1
ATOM 1001 C CA . PRO A 1 127 ? 5.536 11.695 -16.726 1.00 86.69 127 PRO A CA 1
ATOM 1002 C C . PRO A 1 127 ? 5.392 11.948 -15.221 1.00 86.69 127 PRO A C 1
ATOM 1004 O O . PRO A 1 127 ? 6.186 12.686 -14.643 1.00 86.69 127 PRO A O 1
ATOM 1007 N N . GLU A 1 128 ? 4.432 11.296 -14.559 1.00 86.69 128 GLU A N 1
ATOM 1008 C CA . GLU A 1 128 ? 4.242 11.385 -13.110 1.00 86.69 128 GLU A CA 1
ATOM 1009 C C . GLU A 1 128 ? 5.462 10.875 -12.329 1.00 86.69 128 GLU A C 1
ATOM 1011 O O . GLU A 1 128 ? 5.731 11.348 -11.228 1.00 86.69 128 GLU A O 1
ATOM 1016 N N . LEU A 1 129 ? 6.236 9.936 -12.892 1.00 86.81 129 LEU A N 1
ATOM 1017 C CA . LEU A 1 129 ? 7.449 9.435 -12.243 1.00 86.81 129 LEU A CA 1
ATOM 1018 C C . LEU A 1 129 ? 8.584 10.469 -12.254 1.00 86.81 129 LEU A C 1
ATOM 1020 O O . LEU A 1 129 ? 9.509 10.345 -11.453 1.00 86.81 129 LEU A O 1
ATOM 1024 N N . GLU A 1 130 ? 8.531 11.475 -13.128 1.00 87.69 130 GLU A N 1
ATOM 1025 C CA . GLU A 1 130 ? 9.501 12.578 -13.190 1.00 87.69 130 GLU A CA 1
ATOM 1026 C C . GLU A 1 130 ? 9.029 13.833 -12.439 1.00 87.69 130 GLU A C 1
ATOM 1028 O O . GLU A 1 130 ? 9.800 14.771 -12.249 1.00 87.69 130 GLU A O 1
ATOM 1033 N N . GLU A 1 131 ? 7.777 13.867 -11.975 1.00 91.31 131 GLU A N 1
ATOM 1034 C CA . GLU A 1 131 ? 7.240 15.001 -11.228 1.00 91.31 131 GLU A CA 1
ATOM 1035 C C . GLU A 1 131 ? 7.660 14.941 -9.748 1.00 91.31 131 GLU A C 1
ATOM 1037 O O . GLU A 1 131 ? 7.163 14.122 -8.972 1.00 91.31 131 GLU A O 1
ATOM 1042 N N . ASP A 1 132 ? 8.506 15.880 -9.310 1.00 89.25 132 ASP A N 1
ATOM 1043 C CA . ASP A 1 132 ? 8.975 15.974 -7.915 1.00 89.25 132 ASP A CA 1
ATOM 1044 C C . ASP A 1 132 ? 7.835 15.985 -6.890 1.00 89.25 132 ASP A C 1
ATOM 1046 O O . ASP A 1 132 ? 7.923 15.367 -5.826 1.00 89.25 132 ASP A O 1
ATOM 1050 N N . LYS A 1 133 ? 6.740 16.681 -7.205 1.00 87.44 133 LYS A N 1
ATOM 1051 C CA . LYS A 1 133 ? 5.568 16.761 -6.329 1.00 87.44 133 LYS A CA 1
ATOM 1052 C C . LYS A 1 133 ? 4.899 15.398 -6.166 1.00 87.44 133 LYS A C 1
ATOM 1054 O O . LYS A 1 133 ? 4.487 15.048 -5.057 1.00 87.44 133 LYS A O 1
ATOM 1059 N N . TRP A 1 134 ? 4.811 14.627 -7.248 1.00 88.44 134 TRP A N 1
ATOM 1060 C CA . TRP A 1 134 ? 4.285 13.269 -7.208 1.00 88.44 134 TRP A CA 1
ATOM 1061 C C . TRP A 1 134 ? 5.216 12.354 -6.413 1.00 88.44 134 TRP A C 1
ATOM 1063 O O . TRP A 1 134 ? 4.748 11.650 -5.521 1.00 88.44 134 TRP A O 1
ATOM 1073 N N . LEU A 1 135 ? 6.530 12.433 -6.642 1.00 87.56 135 LEU A N 1
ATOM 1074 C CA . LEU A 1 135 ? 7.534 11.639 -5.927 1.00 87.56 135 LEU A CA 1
ATOM 1075 C C . LEU A 1 135 ? 7.518 11.887 -4.416 1.00 87.56 135 LEU A C 1
ATOM 1077 O O . LEU A 1 135 ? 7.541 10.940 -3.629 1.00 87.56 135 LEU A O 1
ATOM 1081 N N . GLN A 1 136 ? 7.430 13.148 -3.992 1.00 84.81 136 GLN A N 1
ATOM 1082 C CA . GLN A 1 136 ? 7.329 13.505 -2.575 1.00 84.81 136 GLN A CA 1
ATOM 1083 C C . GLN A 1 136 ? 6.052 12.942 -1.948 1.00 84.81 136 GLN A C 1
ATOM 1085 O O . GLN A 1 136 ? 6.101 12.316 -0.887 1.00 84.81 136 GLN A O 1
ATOM 1090 N N . LYS A 1 137 ? 4.911 13.108 -2.630 1.00 84.75 137 LYS A N 1
ATOM 1091 C CA . LYS A 1 137 ? 3.626 12.562 -2.183 1.00 84.75 137 LYS A CA 1
ATOM 1092 C C . LYS A 1 137 ? 3.682 11.036 -2.095 1.00 84.75 137 LYS A C 1
ATOM 1094 O O . LYS A 1 137 ? 3.254 10.468 -1.092 1.00 84.75 137 LYS A O 1
ATOM 1099 N N . PHE A 1 138 ? 4.240 10.383 -3.113 1.00 85.75 138 PHE A N 1
ATOM 1100 C CA . PHE A 1 138 ? 4.431 8.939 -3.186 1.00 85.75 138 PHE A CA 1
ATOM 1101 C C . PHE A 1 138 ? 5.277 8.420 -2.023 1.00 85.75 138 PHE A C 1
ATOM 1103 O O . PHE A 1 138 ? 4.808 7.562 -1.278 1.00 85.75 138 PHE A O 1
ATOM 1110 N N . ASN A 1 139 ? 6.466 8.981 -1.803 1.00 86.38 139 ASN A N 1
ATOM 1111 C CA . ASN A 1 139 ? 7.348 8.571 -0.710 1.00 86.38 139 ASN A CA 1
ATOM 1112 C C . ASN A 1 139 ? 6.695 8.775 0.663 1.00 86.38 139 ASN A C 1
ATOM 1114 O O . ASN A 1 139 ? 6.703 7.861 1.486 1.00 86.38 139 ASN A O 1
ATOM 1118 N N . PHE A 1 140 ? 6.022 9.912 0.875 1.00 84.62 140 PHE A N 1
ATOM 1119 C CA . PHE A 1 140 ? 5.250 10.152 2.096 1.00 84.62 140 PHE A CA 1
ATOM 1120 C C . PHE A 1 140 ? 4.181 9.071 2.330 1.00 84.62 140 PHE A C 1
ATOM 1122 O O . PHE A 1 140 ? 4.000 8.583 3.450 1.00 84.62 140 PHE A O 1
ATOM 1129 N N . MET A 1 141 ? 3.479 8.666 1.269 1.00 81.56 141 MET A N 1
ATOM 1130 C CA . MET A 1 141 ? 2.485 7.597 1.333 1.00 81.56 141 MET A CA 1
ATOM 1131 C C . MET A 1 141 ? 3.107 6.229 1.620 1.00 81.56 141 MET A C 1
ATOM 1133 O O . MET A 1 141 ? 2.529 5.469 2.402 1.00 81.56 141 MET A O 1
ATOM 1137 N N . VAL A 1 142 ? 4.258 5.902 1.026 1.00 83.56 142 VAL A N 1
ATOM 1138 C CA . VAL A 1 142 ? 4.986 4.653 1.302 1.00 83.56 142 VAL A CA 1
ATOM 1139 C C . VAL A 1 142 ? 5.381 4.583 2.775 1.00 83.56 142 VAL A C 1
ATOM 1141 O O . VAL A 1 142 ? 5.031 3.611 3.448 1.00 83.56 142 VAL A O 1
ATOM 1144 N N . ASP A 1 143 ? 6.012 5.631 3.300 1.00 83.75 143 ASP A N 1
ATOM 1145 C CA . ASP A 1 143 ? 6.459 5.695 4.695 1.00 83.75 143 ASP A CA 1
ATOM 1146 C C . ASP A 1 143 ? 5.291 5.599 5.678 1.00 83.75 143 ASP A C 1
ATOM 1148 O O . ASP A 1 143 ? 5.318 4.817 6.636 1.00 83.75 143 ASP A O 1
ATOM 1152 N N . THR A 1 144 ? 4.224 6.353 5.409 1.00 79.19 144 THR A N 1
ATOM 1153 C CA . THR A 1 144 ? 2.990 6.333 6.201 1.00 79.19 144 THR A CA 1
ATOM 1154 C C . THR A 1 144 ? 2.368 4.940 6.214 1.00 79.19 144 THR A C 1
ATOM 1156 O O . THR A 1 144 ? 2.046 4.411 7.281 1.00 79.19 144 THR A O 1
ATOM 1159 N N . THR A 1 145 ? 2.255 4.311 5.042 1.00 77.81 145 THR A N 1
ATOM 1160 C CA . THR A 1 145 ? 1.685 2.966 4.910 1.00 77.81 145 THR A CA 1
ATOM 1161 C C . THR A 1 145 ? 2.532 1.948 5.657 1.00 77.81 145 THR A C 1
ATOM 1163 O O . THR A 1 145 ? 1.981 1.134 6.388 1.00 77.81 145 THR A O 1
ATOM 1166 N N . MET A 1 146 ? 3.861 2.006 5.544 1.00 79.44 146 MET A N 1
ATOM 1167 C CA . MET A 1 146 ? 4.763 1.090 6.247 1.00 79.44 146 MET A CA 1
ATOM 1168 C C . MET A 1 146 ? 4.671 1.234 7.766 1.00 79.44 146 MET A C 1
ATOM 1170 O O . MET A 1 146 ? 4.582 0.236 8.484 1.00 79.44 146 MET A O 1
ATOM 1174 N N . LYS A 1 147 ? 4.636 2.470 8.268 1.00 79.06 147 LYS A N 1
ATOM 1175 C CA . LYS A 1 147 ? 4.548 2.750 9.704 1.00 79.06 147 LYS A CA 1
ATOM 1176 C C . LYS A 1 147 ? 3.217 2.299 10.304 1.00 79.06 147 LYS A C 1
ATOM 1178 O O . LYS A 1 147 ? 3.210 1.703 11.381 1.00 79.06 147 LYS A O 1
ATOM 1183 N N . LEU A 1 148 ? 2.106 2.553 9.610 1.00 75.69 148 LEU A N 1
ATOM 1184 C CA . LEU A 1 148 ? 0.784 2.066 10.009 1.00 75.69 148 LEU A CA 1
ATOM 1185 C C . LEU A 1 148 ? 0.700 0.542 9.918 1.00 75.69 148 LEU A C 1
ATOM 1187 O O . LEU A 1 148 ? 0.189 -0.097 10.831 1.00 75.69 148 LEU A O 1
ATOM 1191 N N . ASN A 1 149 ? 1.262 -0.051 8.865 1.00 76.62 149 ASN A N 1
ATOM 1192 C CA . ASN A 1 149 ? 1.284 -1.495 8.668 1.00 76.62 149 ASN A CA 1
ATOM 1193 C C . ASN A 1 149 ? 1.968 -2.215 9.841 1.00 76.62 149 ASN A C 1
ATOM 1195 O O . ASN A 1 149 ? 1.417 -3.174 10.361 1.00 76.62 149 ASN A O 1
ATOM 1199 N N . LEU A 1 150 ? 3.110 -1.718 10.327 1.00 75.50 150 LEU A N 1
ATOM 1200 C CA . LEU A 1 150 ? 3.800 -2.308 11.484 1.00 75.50 150 LEU A CA 1
ATOM 1201 C C . LEU A 1 150 ? 2.987 -2.241 12.785 1.00 75.50 150 LEU A C 1
ATOM 1203 O O . LEU A 1 150 ? 3.068 -3.153 13.599 1.00 75.50 150 LEU A O 1
ATOM 1207 N N . LYS A 1 151 ? 2.225 -1.162 12.989 1.00 76.88 151 LYS A N 1
ATOM 1208 C CA . LYS A 1 151 ? 1.433 -0.937 14.211 1.00 76.88 151 LYS A CA 1
ATOM 1209 C C . LYS A 1 151 ? 0.109 -1.692 14.210 1.00 76.88 151 LYS A C 1
ATOM 1211 O O . LYS A 1 151 ? -0.356 -2.120 15.259 1.00 76.88 151 LYS A O 1
ATOM 1216 N N . LEU A 1 152 ? -0.498 -1.832 13.035 1.00 76.50 152 LEU A N 1
ATOM 1217 C CA . LEU A 1 152 ? -1.808 -2.455 12.872 1.00 76.50 152 LEU A CA 1
ATOM 1218 C C . LEU A 1 152 ? -1.711 -3.963 12.609 1.00 76.50 152 LEU A C 1
ATOM 1220 O O . LEU A 1 152 ? -2.700 -4.677 12.763 1.00 76.50 152 LEU A O 1
ATOM 1224 N N . GLN A 1 153 ? -0.532 -4.468 12.234 1.00 71.94 153 GLN A N 1
ATOM 1225 C CA . GLN A 1 153 ? -0.276 -5.901 12.148 1.00 71.94 153 GLN A CA 1
ATOM 1226 C C . GLN A 1 153 ? 0.023 -6.503 13.523 1.00 71.94 153 GLN A C 1
ATOM 1228 O O . GLN A 1 153 ? 0.819 -5.991 14.301 1.00 71.94 153 GLN A O 1
ATOM 1233 N N . GLY A 1 154 ? -0.587 -7.651 13.796 1.00 68.25 154 GLY A N 1
ATOM 1234 C CA . GLY A 1 154 ? -0.401 -8.401 15.034 1.00 68.25 154 GLY A CA 1
ATOM 1235 C C . GLY A 1 154 ? -1.669 -9.174 15.364 1.00 68.25 154 GLY A C 1
ATOM 1236 O O . GLY A 1 154 ? -2.768 -8.715 15.068 1.00 68.25 154 GLY A O 1
ATOM 1237 N N . LYS A 1 155 ? -1.530 -10.373 15.931 1.00 68.94 155 LYS A N 1
ATOM 1238 C CA . LYS A 1 155 ? -2.685 -11.153 16.398 1.00 68.94 155 LYS A CA 1
ATOM 1239 C C . LYS A 1 155 ? -3.037 -10.746 17.826 1.00 68.94 155 LYS A C 1
ATOM 1241 O O . LYS A 1 155 ? -2.131 -10.523 18.624 1.00 68.94 155 LYS A O 1
ATOM 1246 N N . GLY A 1 156 ? -4.330 -10.715 18.151 1.00 73.69 156 GLY A N 1
ATOM 1247 C CA . GLY A 1 156 ? -4.806 -10.477 19.519 1.00 73.69 156 GLY A CA 1
ATOM 1248 C C . GLY A 1 156 ? -4.890 -9.007 19.939 1.00 73.69 156 GLY A C 1
ATOM 1249 O O . GLY A 1 156 ? -5.136 -8.735 21.114 1.00 73.69 156 GLY A O 1
ATOM 1250 N N . ASN A 1 157 ? -4.724 -8.063 19.007 1.00 76.62 157 ASN A N 1
ATOM 1251 C CA . ASN A 1 157 ? -4.989 -6.652 19.272 1.00 76.62 157 ASN A CA 1
ATOM 1252 C C . ASN A 1 157 ? -6.504 -6.404 19.236 1.00 76.62 157 ASN A C 1
ATOM 1254 O O . ASN A 1 157 ? -7.133 -6.668 18.209 1.00 76.62 157 ASN A O 1
ATOM 1258 N N . PRO A 1 158 ? -7.117 -5.892 20.316 1.00 78.56 158 PRO A N 1
ATOM 1259 C CA . PRO A 1 158 ? -8.531 -5.558 20.286 1.00 78.56 158 PRO A CA 1
ATOM 1260 C C . PRO A 1 158 ? -8.782 -4.377 19.338 1.00 78.56 158 PRO A C 1
ATOM 1262 O O . PRO A 1 158 ? -7.937 -3.492 19.189 1.00 78.56 158 PRO A O 1
ATOM 1265 N N . ALA A 1 159 ? -9.974 -4.326 18.737 1.00 74.69 159 ALA A N 1
ATOM 1266 C CA . ALA A 1 159 ? -10.333 -3.299 17.755 1.00 74.69 159 ALA A CA 1
ATOM 1267 C C . ALA A 1 159 ? -10.151 -1.860 18.276 1.00 74.69 159 ALA A C 1
ATOM 1269 O O . ALA A 1 159 ? -9.726 -0.989 17.521 1.00 74.69 159 ALA A O 1
ATOM 1270 N N . TYR A 1 160 ? -10.415 -1.613 19.566 1.00 76.31 160 TYR A N 1
ATOM 1271 C CA . TYR A 1 160 ? -10.213 -0.291 20.166 1.00 76.31 160 TYR A CA 1
ATOM 1272 C C . TYR A 1 160 ? -8.730 0.114 20.207 1.00 76.31 160 TYR A C 1
ATOM 1274 O O . TYR A 1 160 ? -8.425 1.273 19.965 1.00 76.31 160 TYR A O 1
ATOM 1282 N N . ALA A 1 161 ? -7.802 -0.824 20.434 1.00 80.00 161 ALA A N 1
ATOM 1283 C CA . ALA A 1 161 ? -6.369 -0.525 20.449 1.00 80.00 161 ALA A CA 1
ATOM 1284 C C . ALA A 1 161 ? -5.860 -0.188 19.040 1.00 80.00 161 ALA A C 1
ATOM 1286 O O . ALA A 1 161 ? -5.067 0.731 18.860 1.00 80.00 161 ALA A O 1
ATOM 1287 N N . LEU A 1 162 ? -6.368 -0.887 18.018 1.00 81.94 162 LEU A N 1
ATOM 1288 C CA . LEU A 1 162 ? -6.086 -0.550 16.619 1.00 81.94 162 LEU A CA 1
ATOM 1289 C C . LEU A 1 162 ? -6.641 0.836 16.255 1.00 81.94 162 LEU A C 1
ATOM 1291 O O . LEU A 1 162 ? -5.968 1.608 15.577 1.00 81.94 162 LEU A O 1
ATOM 1295 N N . LEU A 1 163 ? -7.845 1.172 16.732 1.00 79.81 163 LEU A N 1
ATOM 1296 C CA . LEU A 1 163 ? -8.438 2.496 16.546 1.00 79.81 163 LEU A CA 1
ATOM 1297 C C . LEU A 1 163 ? -7.613 3.588 17.240 1.00 79.81 163 LEU A C 1
ATOM 1299 O O . LEU A 1 163 ? -7.353 4.624 16.637 1.00 79.81 163 LEU A O 1
ATOM 1303 N N . GLU A 1 164 ? -7.164 3.358 18.473 1.00 83.31 164 GLU A N 1
ATOM 1304 C CA . GLU A 1 164 ? -6.286 4.283 19.197 1.00 83.31 164 GLU A CA 1
ATOM 1305 C C . GLU A 1 164 ? -4.977 4.541 18.440 1.00 83.31 164 GLU A C 1
ATOM 1307 O O . GLU A 1 164 ? -4.529 5.686 18.372 1.00 83.31 164 GLU A O 1
ATOM 1312 N N . GLU A 1 165 ?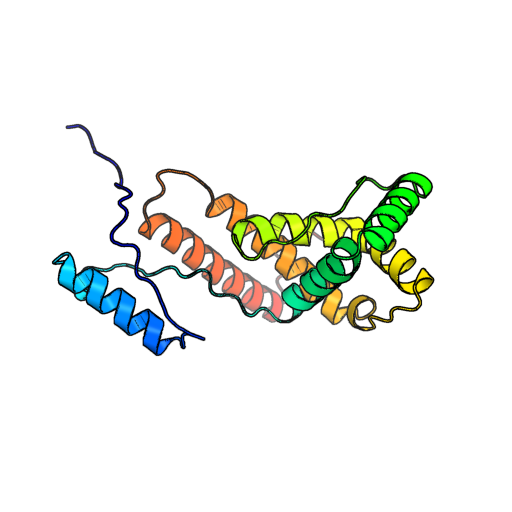 -4.389 3.516 17.816 1.00 84.50 165 GLU A N 1
ATOM 1313 C CA . GLU A 1 165 ? -3.202 3.668 16.969 1.00 84.50 165 GLU A CA 1
ATOM 1314 C C . GLU A 1 165 ? -3.469 4.544 15.737 1.00 84.50 165 GLU A C 1
ATOM 1316 O O . GLU A 1 165 ? -2.656 5.422 15.429 1.00 84.50 165 GLU A O 1
ATOM 1321 N N . VAL A 1 166 ? -4.615 4.366 15.068 1.00 82.88 166 VAL A N 1
ATOM 1322 C CA . VAL A 1 166 ? -5.028 5.209 13.929 1.00 82.88 166 VAL A CA 1
ATOM 1323 C C . VAL A 1 166 ? -5.267 6.651 14.378 1.00 82.88 166 VAL A C 1
ATOM 1325 O O . VAL A 1 166 ? -4.681 7.569 13.813 1.00 82.88 166 VAL A O 1
ATOM 1328 N N . VAL A 1 167 ? -6.041 6.864 15.443 1.00 84.00 167 VAL A N 1
ATOM 1329 C CA . VAL A 1 167 ? -6.343 8.205 15.971 1.00 84.00 167 VAL A CA 1
ATOM 1330 C C . VAL A 1 167 ? -5.073 8.906 16.466 1.00 84.00 167 VAL A C 1
ATOM 1332 O O . VAL A 1 167 ? -4.881 10.102 16.248 1.00 84.00 167 VAL A O 1
ATOM 1335 N N . SER A 1 168 ? -4.169 8.178 17.126 1.00 86.00 168 SER A N 1
ATOM 1336 C CA . SER A 1 168 ? -2.862 8.705 17.535 1.00 86.00 168 SER A CA 1
ATOM 1337 C C . SER A 1 168 ? -2.028 9.119 16.324 1.00 86.00 168 SER A C 1
ATOM 1339 O O . SER A 1 168 ? -1.340 10.141 16.360 1.00 86.00 168 SER A O 1
ATOM 1341 N N . PHE A 1 169 ? -2.079 8.332 15.250 1.00 85.56 169 PHE A N 1
ATOM 1342 C CA . PHE A 1 169 ? -1.383 8.635 14.011 1.00 85.56 169 PHE A CA 1
ATOM 1343 C C . PHE A 1 169 ? -1.950 9.880 13.316 1.00 85.56 169 PHE A C 1
ATOM 1345 O O . PHE A 1 169 ? -1.173 10.760 12.954 1.00 85.56 169 PHE A O 1
ATOM 1352 N N . GLU A 1 170 ? -3.275 10.010 13.216 1.00 85.12 170 GLU A N 1
ATOM 1353 C CA . GLU A 1 170 ? -3.938 11.207 12.679 1.00 85.12 170 GLU A CA 1
ATOM 1354 C C . GLU A 1 170 ? -3.530 12.465 13.448 1.00 85.12 170 GLU A C 1
ATOM 1356 O O . GLU A 1 170 ? -3.065 13.434 12.852 1.00 85.12 170 GLU A O 1
ATOM 1361 N N . LYS A 1 171 ? -3.592 12.427 14.785 1.00 88.62 171 LYS A N 1
ATOM 1362 C CA . LYS A 1 171 ? -3.168 13.554 15.631 1.00 88.62 171 LYS A CA 1
ATOM 1363 C C . LYS A 1 171 ? -1.706 13.942 15.412 1.00 88.62 171 LYS A C 1
ATOM 1365 O O . LYS A 1 171 ? -1.380 15.123 15.457 1.00 88.62 171 LYS A O 1
ATOM 1370 N N . LYS A 1 172 ? -0.822 12.970 15.161 1.00 86.69 172 LYS A N 1
ATOM 1371 C CA . LYS A 1 172 ? 0.585 13.248 14.831 1.00 86.69 172 LYS A CA 1
ATOM 1372 C C . LYS A 1 172 ? 0.735 13.928 13.477 1.00 86.69 172 LYS A C 1
ATOM 1374 O O . LYS A 1 172 ? 1.574 14.810 13.363 1.00 86.69 172 LYS A O 1
ATOM 1379 N N . ILE A 1 173 ? -0.056 13.541 12.474 1.00 84.25 173 ILE A N 1
ATOM 1380 C CA . ILE A 1 173 ? -0.055 14.230 11.178 1.00 84.25 173 ILE A CA 1
ATOM 1381 C C . ILE A 1 173 ? -0.507 15.678 11.353 1.00 84.25 173 ILE A C 1
ATOM 1383 O O . ILE A 1 173 ? 0.177 16.564 10.853 1.00 84.25 173 ILE A O 1
ATOM 1387 N N . LEU A 1 174 ? -1.602 15.925 12.081 1.00 86.69 174 LEU A N 1
ATOM 1388 C CA . LEU A 1 174 ? -2.061 17.293 12.344 1.00 86.69 174 LEU A CA 1
ATOM 1389 C C . LEU A 1 174 ? -0.969 18.123 13.025 1.00 86.69 174 LEU A C 1
ATOM 1391 O O . LEU A 1 174 ? -0.656 19.208 12.551 1.00 86.69 174 LEU A O 1
ATOM 1395 N N . LEU A 1 175 ? -0.331 17.573 14.062 1.00 86.94 175 LEU A N 1
ATOM 1396 C CA . LEU A 1 175 ? 0.782 18.239 14.738 1.00 86.94 175 LEU A CA 1
ATOM 1397 C C . LEU A 1 175 ? 1.922 18.579 13.766 1.00 86.94 175 LEU A C 1
ATOM 1399 O O . LEU A 1 175 ? 2.458 19.678 13.813 1.00 86.94 175 LEU A O 1
ATOM 1403 N N . PHE A 1 176 ? 2.288 17.661 12.867 1.00 84.25 176 PHE A N 1
ATOM 1404 C CA . PHE A 1 176 ? 3.330 17.919 11.870 1.00 84.25 176 PHE A CA 1
ATOM 1405 C C . PHE A 1 176 ? 2.942 19.010 10.872 1.00 84.25 176 PHE A C 1
ATOM 1407 O O . PHE A 1 176 ? 3.808 19.785 10.475 1.00 84.25 176 PHE A O 1
ATOM 1414 N N . VAL A 1 177 ? 1.670 19.082 10.475 1.00 84.94 177 VAL A N 1
ATOM 1415 C CA . VAL A 1 177 ? 1.163 20.153 9.606 1.00 84.94 177 VAL A CA 1
ATOM 1416 C C . VAL A 1 177 ? 1.258 21.502 10.320 1.00 84.94 177 VAL A C 1
ATOM 1418 O O . VAL A 1 177 ? 1.836 22.431 9.766 1.00 84.94 177 VAL A O 1
ATOM 1421 N N . GLU A 1 178 ? 0.789 21.592 11.566 1.00 87.06 178 GLU A N 1
ATOM 1422 C CA . GLU A 1 178 ? 0.869 22.814 12.383 1.00 87.06 178 GLU A CA 1
ATOM 1423 C C . GLU A 1 178 ? 2.325 23.273 12.601 1.00 87.06 178 GLU A C 1
ATOM 1425 O O . GLU A 1 178 ? 2.657 24.460 12.517 1.00 87.06 178 GLU A O 1
ATOM 1430 N N . ASP A 1 179 ? 3.229 22.327 12.847 1.00 85.31 179 ASP A N 1
ATOM 1431 C CA . ASP A 1 179 ? 4.657 22.590 13.008 1.00 85.31 179 ASP A CA 1
ATOM 1432 C C . ASP A 1 179 ? 5.301 23.093 11.708 1.00 85.31 179 ASP A C 1
ATOM 1434 O O . ASP A 1 179 ? 6.054 24.069 11.728 1.00 85.31 179 ASP A O 1
ATOM 1438 N N . MET A 1 180 ? 4.961 22.496 10.561 1.00 83.44 180 MET A N 1
ATOM 1439 C CA . MET A 1 180 ? 5.413 22.972 9.249 1.00 83.44 180 MET A CA 1
ATOM 1440 C C . MET A 1 180 ? 4.902 24.383 8.944 1.00 83.44 180 MET A C 1
ATOM 1442 O O . MET A 1 180 ? 5.685 25.235 8.524 1.00 83.44 180 MET A O 1
ATOM 1446 N N . GLU A 1 181 ? 3.619 24.653 9.188 1.00 87.31 181 GLU A N 1
ATOM 1447 C CA . GLU A 1 181 ? 3.006 25.971 8.978 1.00 87.31 181 GLU A CA 1
ATOM 1448 C C . GLU A 1 181 ? 3.613 27.044 9.890 1.00 87.31 181 GLU A C 1
ATOM 1450 O O . GLU A 1 181 ? 3.777 28.196 9.486 1.00 87.31 181 GLU A O 1
ATOM 1455 N N . SER A 1 182 ? 4.006 26.664 11.108 1.00 85.88 182 SER A N 1
ATOM 1456 C CA . SER A 1 182 ? 4.683 27.551 12.058 1.00 85.88 182 SER A CA 1
ATOM 1457 C C . SER A 1 182 ? 6.204 27.654 11.856 1.00 85.88 182 SER A C 1
ATOM 1459 O O . SER A 1 182 ? 6.871 28.376 12.602 1.00 85.88 182 SER A O 1
ATOM 1461 N N . GLY A 1 183 ? 6.764 26.964 10.854 1.00 81.50 183 GLY A N 1
ATOM 1462 C CA . GLY A 1 183 ? 8.196 26.957 10.533 1.00 81.50 183 GLY A CA 1
ATOM 1463 C C . GLY A 1 183 ? 9.068 26.160 11.513 1.00 81.50 183 GLY A C 1
ATOM 1464 O O . GLY A 1 183 ? 10.295 26.272 11.489 1.00 81.50 183 GLY A O 1
ATOM 1465 N N . LYS A 1 184 ? 8.459 25.358 12.392 1.00 79.06 184 LYS A N 1
ATOM 1466 C CA . LYS A 1 184 ? 9.133 24.540 13.403 1.00 79.06 184 LYS A CA 1
ATOM 1467 C C . LYS A 1 184 ? 9.367 23.132 12.870 1.00 79.06 184 LYS A C 1
ATOM 1469 O O . LYS A 1 184 ? 8.536 22.247 13.000 1.00 79.06 184 LYS A O 1
ATOM 1474 N N . ILE A 1 185 ? 10.553 22.873 12.335 1.00 76.19 185 ILE A N 1
ATOM 1475 C CA . ILE A 1 185 ? 10.934 21.541 11.836 1.00 76.19 185 ILE A CA 1
ATOM 1476 C C . ILE A 1 185 ? 11.505 20.685 12.989 1.00 76.19 185 ILE A C 1
ATOM 1478 O O . ILE A 1 185 ? 12.587 20.120 12.906 1.00 76.19 185 ILE A O 1
ATOM 1482 N N . LEU A 1 186 ? 10.804 20.617 14.127 1.00 74.38 186 LEU A N 1
ATOM 1483 C CA . LEU A 1 186 ? 11.304 19.942 15.340 1.00 74.38 186 LEU A CA 1
ATOM 1484 C C . LEU A 1 186 ? 11.308 18.410 15.221 1.00 74.38 186 LEU A C 1
ATOM 1486 O O . LEU A 1 186 ? 11.979 17.718 15.989 1.00 74.38 186 LEU A O 1
ATOM 1490 N N . HIS A 1 187 ? 10.537 17.877 14.273 1.00 69.62 187 HIS A N 1
ATOM 1491 C CA . HIS A 1 187 ? 10.267 16.447 14.130 1.00 69.62 187 HIS A CA 1
ATOM 1492 C C . HIS A 1 187 ? 10.902 15.804 12.893 1.00 69.62 187 HIS A C 1
ATOM 1494 O O . HIS A 1 187 ? 10.845 14.579 12.755 1.00 69.62 187 HIS A O 1
ATOM 1500 N N . PHE A 1 188 ? 11.548 16.593 12.032 1.00 68.06 188 PHE A N 1
ATOM 1501 C CA . PHE A 1 188 ? 12.277 16.095 10.868 1.00 68.06 188 PHE A CA 1
ATOM 1502 C C . PHE A 1 188 ? 13.769 16.325 11.101 1.00 68.06 188 PHE A C 1
ATOM 1504 O O . PHE A 1 188 ? 14.174 17.385 11.572 1.00 68.06 188 PHE A O 1
ATOM 1511 N N . LYS A 1 189 ? 14.589 15.301 10.849 1.00 60.50 189 LYS A N 1
ATOM 1512 C CA . LYS A 1 189 ? 16.046 15.456 10.921 1.00 60.50 189 LYS A CA 1
ATOM 1513 C C . LYS A 1 189 ? 16.499 16.387 9.791 1.00 60.50 189 LYS A C 1
ATOM 1515 O O . LYS A 1 189 ? 15.976 16.264 8.686 1.00 60.50 189 LYS A O 1
ATOM 1520 N N . ASN A 1 190 ? 17.450 17.270 10.101 1.00 41.94 190 ASN A N 1
ATOM 1521 C CA . ASN A 1 190 ? 18.187 18.061 9.110 1.00 41.94 190 ASN A CA 1
ATOM 1522 C C . ASN A 1 190 ? 18.965 17.168 8.143 1.00 41.94 190 ASN A C 1
ATOM 1524 O O . ASN A 1 190 ? 19.449 16.103 8.600 1.00 41.94 190 ASN A O 1
#

Sequence (190 aa):
MSSQGPKEELLGLLPLSGQPRGEDIANAVQKCLEDNGIDINKIVSIASDGARIEDMNLAIKIINSTLAKAIYHRQFKDFLEEIHSQFSDLFLHNKVRWLSRGNVLQRFALCLSEIKTFLNEKSIDHPELEEDKWLQKFNFMVDTTMKLNLKLQGKGNPAYALLEEVVSFEKKILLFVEDMESGKILHFKN

Secondary structure (DSSP, 8-state):
-----PPP---------SS--HHHHHHHHHHHHHHTT--GGG-----------HHHHHHHHHHHHHHSSHHHHHHHHHHHHHTT-S-S-PPPPPTT-SHHHHHHHHHHHHTHHHHHHHHHHTT---GGGT-HHHHHHHHHHHHHHHHHHHHH--SS--HHHHHHHHHHHHHHHHHHHHHHHTT---SS--

Organism: Araneus ventricosus (NCBI:txid182803)

Radius of gyration: 21.19 Å; Cα contacts (8 Å, |Δi|>4): 110; chains: 1; bounding box: 53×43×62 Å